Protein AF-A0A832DL45-F1 (afdb_monomer_lite)

Structure (mmCIF, N/CA/C/O backbone):
data_AF-A0A832DL45-F1
#
_entry.id   AF-A0A832DL45-F1
#
loop_
_atom_site.group_PDB
_atom_site.id
_atom_site.type_symbol
_atom_site.label_atom_id
_atom_site.label_alt_id
_atom_site.label_comp_id
_atom_site.label_asym_id
_atom_site.label_entity_id
_atom_site.label_seq_id
_atom_site.pdbx_PDB_ins_code
_atom_site.Cartn_x
_atom_site.Cartn_y
_atom_site.Cartn_z
_atom_site.occupancy
_atom_site.B_iso_or_equiv
_atom_site.auth_seq_id
_atom_site.auth_comp_id
_atom_site.auth_asym_id
_atom_site.auth_atom_id
_atom_site.pdbx_PDB_model_num
ATOM 1 N N . MET A 1 1 ? 12.823 14.487 -96.794 1.00 38.88 1 MET A N 1
ATOM 2 C CA . MET A 1 1 ? 13.540 13.210 -96.581 1.00 38.88 1 MET A CA 1
ATOM 3 C C . MET A 1 1 ? 13.701 13.037 -95.073 1.00 38.88 1 MET A C 1
ATOM 5 O O . MET A 1 1 ? 14.001 14.027 -94.428 1.00 38.88 1 MET A O 1
ATOM 9 N N . ARG A 1 2 ? 13.358 11.841 -94.571 1.00 34.22 2 ARG A N 1
ATOM 10 C CA . ARG A 1 2 ? 13.421 11.270 -93.198 1.00 34.22 2 ARG A CA 1
ATOM 11 C C . ARG A 1 2 ? 14.353 12.019 -92.206 1.00 34.22 2 ARG A C 1
ATOM 13 O O . ARG A 1 2 ? 15.426 12.436 -92.608 1.00 34.22 2 ARG A O 1
ATOM 20 N N . THR A 1 3 ? 14.038 12.211 -90.921 1.00 34.38 3 THR A N 1
ATOM 21 C CA . THR A 1 3 ? 13.700 11.179 -89.918 1.00 34.38 3 THR A CA 1
ATOM 22 C C . THR A 1 3 ? 13.180 11.841 -88.628 1.00 34.38 3 THR A C 1
ATOM 24 O O . THR A 1 3 ? 13.709 12.864 -88.204 1.00 34.38 3 THR A O 1
ATOM 27 N N . ILE A 1 4 ? 12.173 11.227 -88.002 1.00 39.84 4 ILE A N 1
ATOM 28 C CA . ILE A 1 4 ? 11.687 11.492 -86.638 1.00 39.84 4 ILE A CA 1
ATOM 29 C C . ILE A 1 4 ? 12.557 10.703 -85.653 1.00 39.84 4 ILE A C 1
ATOM 31 O O . ILE A 1 4 ? 12.728 9.502 -85.855 1.00 39.84 4 ILE A O 1
ATOM 35 N N . VAL A 1 5 ? 13.012 11.322 -84.560 1.00 38.97 5 VAL A N 1
ATOM 36 C CA . VAL A 1 5 ? 13.318 10.606 -83.310 1.00 38.97 5 VAL A CA 1
ATOM 37 C C . VAL A 1 5 ? 12.760 11.412 -82.142 1.00 38.97 5 VAL A C 1
ATOM 39 O O . VAL A 1 5 ? 13.102 12.575 -81.949 1.00 38.97 5 VAL A O 1
ATOM 42 N N . ALA A 1 6 ? 11.868 10.764 -81.400 1.00 39.31 6 ALA A N 1
ATOM 43 C CA . ALA A 1 6 ? 11.255 11.242 -80.176 1.00 39.31 6 ALA A CA 1
ATOM 44 C C . ALA A 1 6 ? 12.066 10.775 -78.955 1.00 39.31 6 ALA A C 1
ATOM 46 O O . ALA A 1 6 ? 12.348 9.588 -78.819 1.00 39.31 6 ALA A O 1
ATOM 47 N N . LEU A 1 7 ? 12.372 11.703 -78.052 1.00 40.50 7 LEU A N 1
ATOM 48 C CA . LEU A 1 7 ? 12.573 11.496 -76.614 1.00 40.50 7 LEU A CA 1
ATOM 49 C C . LEU A 1 7 ? 11.893 12.725 -75.980 1.00 40.50 7 LEU A C 1
ATOM 51 O O . LEU A 1 7 ? 12.255 13.845 -76.310 1.00 40.50 7 LEU A O 1
ATOM 55 N N . GLY A 1 8 ? 10.806 12.653 -75.215 1.00 35.88 8 GLY A N 1
ATOM 56 C CA . GLY A 1 8 ? 10.527 11.716 -74.141 1.00 35.88 8 GLY A CA 1
ATOM 57 C C . GLY A 1 8 ? 11.216 12.222 -72.879 1.00 35.88 8 GLY A C 1
ATOM 58 O O . GLY A 1 8 ? 12.347 11.832 -72.658 1.00 35.88 8 GLY A O 1
ATOM 59 N N . PHE A 1 9 ? 10.572 13.105 -72.106 1.00 36.16 9 PHE A N 1
ATOM 60 C CA . PHE A 1 9 ? 10.560 13.070 -70.635 1.00 36.16 9 PHE A CA 1
ATOM 61 C C . PHE A 1 9 ? 9.557 14.092 -70.081 1.00 36.16 9 PHE A C 1
ATOM 63 O O . PHE A 1 9 ? 9.492 15.241 -70.514 1.00 36.16 9 PHE A O 1
ATOM 70 N N . ALA A 1 10 ? 8.723 13.606 -69.167 1.00 38.66 10 ALA A N 1
ATOM 71 C CA . ALA A 1 10 ? 7.600 14.298 -68.562 1.00 38.66 10 ALA A CA 1
ATOM 72 C C . ALA A 1 10 ? 8.005 15.138 -67.335 1.00 38.66 10 ALA A C 1
ATOM 74 O O . ALA A 1 10 ? 9.058 14.930 -66.741 1.00 38.66 10 ALA A O 1
ATOM 75 N N . LEU A 1 11 ? 7.099 16.066 -67.012 1.00 38.84 11 LEU A N 1
ATOM 76 C CA . LEU A 1 11 ? 6.945 16.942 -65.845 1.00 38.84 11 LEU A CA 1
ATOM 77 C C . LEU A 1 11 ? 7.835 16.712 -64.608 1.00 38.84 11 LEU A C 1
ATOM 79 O O . LEU A 1 11 ? 7.852 15.631 -64.028 1.00 38.84 11 LEU A O 1
ATOM 83 N N . ALA A 1 12 ? 8.294 17.832 -64.039 1.00 37.59 12 ALA A N 1
ATOM 84 C CA . ALA A 1 12 ? 8.238 18.039 -62.592 1.00 37.59 12 ALA A CA 1
ATOM 85 C C . ALA A 1 12 ? 7.779 19.478 -62.290 1.00 37.59 12 ALA A C 1
ATOM 87 O O . ALA A 1 12 ? 8.524 20.443 -62.450 1.00 37.59 12 ALA A O 1
ATOM 88 N N . LEU A 1 13 ? 6.511 19.606 -61.888 1.00 43.12 13 LEU A N 1
ATOM 89 C CA . LEU A 1 13 ? 5.955 20.788 -61.233 1.00 43.12 13 LEU A CA 1
ATOM 90 C C . LEU A 1 13 ? 6.605 20.916 -59.851 1.00 43.12 13 LEU A C 1
ATOM 92 O O . LEU A 1 13 ? 6.518 20.001 -59.034 1.00 43.12 13 LEU A O 1
ATOM 96 N N . VAL A 1 14 ? 7.237 22.057 -59.589 1.00 42.16 14 VAL A N 1
ATOM 97 C CA . VAL A 1 14 ? 7.739 22.426 -58.263 1.00 42.16 14 VAL A CA 1
ATOM 98 C C . VAL A 1 14 ? 6.536 22.808 -57.401 1.00 42.16 14 VAL A C 1
ATOM 100 O O . VAL A 1 14 ? 6.075 23.946 -57.418 1.00 42.16 14 VAL A O 1
ATOM 103 N N . GLY A 1 15 ? 5.984 21.829 -56.688 1.00 36.88 15 GLY A N 1
ATOM 104 C CA . GLY A 1 15 ? 5.039 22.058 -55.602 1.00 36.88 15 GLY A CA 1
ATOM 105 C C . GLY A 1 15 ? 5.806 22.336 -54.314 1.00 36.88 15 GLY A C 1
ATOM 106 O O . GLY A 1 15 ? 6.469 21.447 -53.788 1.00 36.88 15 GLY A O 1
ATOM 107 N N . GLN A 1 16 ? 5.725 23.567 -53.811 1.00 42.88 16 GLN A N 1
ATOM 108 C CA . GLN A 1 16 ? 6.126 23.895 -52.445 1.00 42.88 16 GLN A CA 1
ATOM 109 C C . GLN A 1 16 ? 5.173 23.184 -51.479 1.00 42.88 16 GLN A C 1
ATOM 111 O O . GLN A 1 16 ? 4.045 23.623 -51.273 1.00 42.88 16 GLN A O 1
ATOM 116 N N . ALA A 1 17 ? 5.617 22.067 -50.911 1.00 36.53 17 ALA A N 1
ATOM 117 C CA . ALA A 1 17 ? 4.986 21.475 -49.745 1.00 36.53 17 ALA A CA 1
ATOM 118 C C . ALA A 1 17 ? 5.665 22.057 -48.505 1.00 36.53 17 ALA A C 1
ATOM 120 O O . ALA A 1 17 ? 6.844 21.812 -48.248 1.00 36.53 17 ALA A O 1
ATOM 121 N N . SER A 1 18 ? 4.913 22.864 -47.764 1.00 39.69 18 SER A N 1
ATOM 122 C CA . SER A 1 18 ? 5.240 23.303 -46.415 1.00 39.69 18 SER A CA 1
ATOM 123 C C . SER A 1 18 ? 5.543 22.068 -45.569 1.00 39.69 18 SER A C 1
ATOM 125 O O . SER A 1 18 ? 4.655 21.255 -45.312 1.00 39.69 18 SER A O 1
ATOM 127 N N . ALA A 1 19 ? 6.801 21.901 -45.164 1.00 38.62 19 ALA A N 1
ATOM 128 C CA . ALA A 1 19 ? 7.168 20.939 -44.142 1.00 38.62 19 ALA A CA 1
ATOM 129 C C . ALA A 1 19 ? 6.562 21.432 -42.825 1.00 38.62 19 ALA A C 1
ATOM 131 O O . ALA A 1 19 ? 7.094 22.317 -42.163 1.00 38.62 19 ALA A O 1
ATOM 132 N N . GLN A 1 20 ? 5.386 20.906 -42.501 1.00 38.50 20 GLN A N 1
ATOM 133 C CA . GLN A 1 20 ? 4.811 21.008 -41.176 1.00 38.50 20 GLN A CA 1
ATOM 134 C C . GLN A 1 20 ? 5.708 20.169 -40.265 1.00 38.50 20 GLN A C 1
ATOM 136 O O . GLN A 1 20 ? 5.712 18.942 -40.359 1.00 38.50 20 GLN A O 1
ATOM 141 N N . GLU A 1 21 ? 6.528 20.843 -39.457 1.00 36.38 21 GLU A N 1
ATOM 142 C CA . GLU A 1 21 ? 7.265 20.243 -38.350 1.00 36.38 21 GLU A CA 1
ATOM 143 C C . GLU A 1 21 ? 6.259 19.502 -37.466 1.00 36.38 21 GLU A C 1
ATOM 145 O O . GLU A 1 21 ? 5.514 20.086 -36.680 1.00 36.38 21 GLU A O 1
ATOM 150 N N . ALA A 1 22 ? 6.183 18.188 -37.659 1.00 34.34 22 ALA A N 1
ATOM 151 C CA . ALA A 1 22 ? 5.541 17.296 -36.723 1.00 34.34 22 ALA A CA 1
ATOM 152 C C . ALA A 1 22 ? 6.430 17.273 -35.478 1.00 34.34 22 ALA A C 1
ATOM 154 O O . ALA A 1 22 ? 7.437 16.568 -35.434 1.00 34.34 22 ALA A O 1
ATOM 155 N N . SER A 1 23 ? 6.073 18.097 -34.494 1.00 33.22 23 SER A N 1
ATOM 156 C CA . SER A 1 23 ? 6.604 18.045 -33.137 1.00 33.22 23 SER A CA 1
ATOM 157 C C . SER A 1 23 ? 6.342 16.657 -32.552 1.00 33.22 23 SER A C 1
ATOM 159 O O . SER A 1 23 ? 5.289 16.392 -31.978 1.00 33.22 23 SER A O 1
ATOM 161 N N . ALA A 1 24 ? 7.294 15.750 -32.737 1.00 39.47 24 ALA A N 1
ATOM 162 C CA . ALA A 1 24 ? 7.356 14.475 -32.051 1.00 39.47 24 ALA A CA 1
ATOM 163 C C . ALA A 1 24 ? 8.190 14.662 -30.783 1.00 39.47 24 ALA A C 1
ATOM 165 O O . ALA A 1 24 ? 9.364 14.317 -30.763 1.00 39.47 24 ALA A O 1
ATOM 166 N N . ASP A 1 25 ? 7.587 15.246 -29.749 1.00 36.31 25 ASP A N 1
ATOM 167 C CA . ASP A 1 25 ? 8.010 14.977 -28.374 1.00 36.31 25 ASP A CA 1
ATOM 168 C C . ASP A 1 25 ? 6.875 15.311 -27.399 1.00 36.31 25 ASP A C 1
ATOM 170 O O . ASP A 1 25 ? 6.884 16.292 -26.659 1.00 36.31 25 ASP A O 1
ATOM 174 N N . ALA A 1 26 ? 5.823 14.498 -27.452 1.00 33.16 26 ALA A N 1
ATOM 175 C CA . ALA A 1 26 ? 4.951 14.326 -26.307 1.00 33.16 26 ALA A CA 1
ATOM 176 C C . ALA A 1 26 ? 5.375 13.009 -25.662 1.00 33.16 26 ALA A C 1
ATOM 178 O O . ALA A 1 26 ? 4.932 11.934 -26.062 1.00 33.16 26 ALA A O 1
ATOM 179 N N . THR A 1 27 ? 6.273 13.100 -24.681 1.00 35.22 27 THR A N 1
ATOM 180 C CA . THR A 1 27 ? 6.403 12.065 -23.656 1.00 35.22 27 THR A CA 1
ATOM 181 C C . THR A 1 27 ? 5.039 11.971 -22.977 1.00 35.22 27 THR A C 1
ATOM 183 O O . THR A 1 27 ? 4.699 12.764 -22.098 1.00 35.22 27 THR A O 1
ATOM 186 N N . GLU A 1 28 ? 4.204 11.067 -23.482 1.00 30.88 28 GLU A N 1
ATOM 187 C CA . GLU A 1 28 ? 2.866 10.815 -22.976 1.00 30.88 28 GLU A CA 1
ATOM 188 C C . GLU A 1 28 ? 3.032 10.264 -21.558 1.00 30.88 28 GLU A C 1
ATOM 190 O O . GLU A 1 28 ? 3.374 9.102 -21.336 1.00 30.88 28 GLU A O 1
ATOM 195 N N . THR A 1 29 ? 2.893 11.153 -20.575 1.00 40.00 29 THR A N 1
ATOM 196 C CA . THR A 1 29 ? 2.833 10.763 -19.170 1.00 40.00 29 THR A CA 1
ATOM 197 C C . THR A 1 29 ? 1.672 9.778 -19.057 1.00 40.00 29 THR A C 1
ATOM 199 O O . THR A 1 29 ? 0.561 10.151 -19.444 1.00 40.00 29 THR A O 1
ATOM 202 N N . PRO A 1 30 ? 1.884 8.535 -18.578 1.00 40.97 30 PRO A N 1
ATOM 203 C CA . PRO A 1 30 ? 0.808 7.561 -18.479 1.00 40.97 30 PRO A CA 1
ATOM 204 C C . PRO A 1 30 ? -0.359 8.191 -17.726 1.00 40.97 30 PRO A C 1
ATOM 206 O O . PRO A 1 30 ? -0.157 8.726 -16.631 1.00 40.97 30 PRO A O 1
ATOM 209 N N . ALA A 1 31 ? -1.553 8.165 -18.324 1.00 34.12 31 ALA A N 1
ATOM 210 C CA . ALA A 1 31 ? -2.742 8.737 -17.713 1.00 34.12 31 ALA A CA 1
ATOM 211 C C . ALA A 1 31 ? -2.900 8.160 -16.299 1.00 34.12 31 ALA A C 1
ATOM 213 O O . ALA A 1 31 ? -3.079 6.953 -16.118 1.00 34.12 31 ALA A O 1
ATOM 214 N N . ALA A 1 32 ? -2.774 9.024 -15.290 1.00 40.34 32 ALA A N 1
ATOM 215 C CA . ALA A 1 32 ? -2.976 8.638 -13.908 1.00 40.34 32 ALA A CA 1
ATOM 216 C C . ALA A 1 32 ? -4.431 8.178 -13.758 1.00 40.34 32 ALA A C 1
ATOM 218 O O . ALA A 1 32 ? -5.365 8.958 -13.941 1.00 40.34 32 ALA A O 1
ATOM 219 N N . VAL A 1 33 ? -4.634 6.899 -13.451 1.00 44.56 33 VAL A N 1
ATOM 220 C CA . VAL A 1 33 ? -5.942 6.413 -13.012 1.00 44.56 33 VAL A CA 1
ATOM 221 C C . VAL A 1 33 ? -6.207 7.037 -11.640 1.00 44.56 33 VAL A C 1
ATOM 223 O O . VAL A 1 33 ? -5.329 6.998 -10.779 1.00 44.56 33 VAL A O 1
ATOM 226 N N . SER A 1 34 ? -7.386 7.640 -11.463 1.00 41.91 34 SER A N 1
ATOM 227 C CA . SER A 1 34 ? -7.800 8.335 -10.235 1.00 41.91 34 SER A CA 1
ATOM 228 C C . SER A 1 34 ? -7.417 7.553 -8.969 1.00 41.91 34 SER A C 1
ATOM 230 O O . SER A 1 34 ? -7.811 6.399 -8.800 1.00 41.91 34 SER A O 1
ATOM 232 N N . THR A 1 35 ? -6.651 8.184 -8.075 1.00 53.34 35 THR A N 1
ATOM 233 C CA . THR A 1 35 ? -6.194 7.612 -6.795 1.00 53.34 35 THR A CA 1
ATOM 234 C C . THR A 1 35 ? -7.070 8.056 -5.616 1.00 53.34 35 THR A C 1
ATOM 236 O O . THR A 1 35 ? -6.583 8.106 -4.489 1.00 53.34 35 THR A O 1
ATOM 239 N N . GLN A 1 36 ? -8.330 8.443 -5.861 1.00 56.34 36 GLN A N 1
ATOM 240 C CA . GLN A 1 36 ? -9.243 9.031 -4.864 1.00 56.34 36 GLN A CA 1
ATOM 241 C C . GLN A 1 36 ? -9.187 8.305 -3.506 1.00 56.34 36 GLN A C 1
ATOM 243 O O . GLN A 1 36 ? -9.508 7.123 -3.395 1.00 56.34 36 GLN A O 1
ATOM 248 N N . GLY A 1 37 ? -8.723 9.023 -2.476 1.00 59.28 37 GLY A N 1
ATOM 249 C CA . GLY A 1 37 ? -8.630 8.548 -1.089 1.00 59.28 37 GLY A CA 1
ATOM 250 C C . GLY A 1 37 ? -7.564 7.482 -0.791 1.00 59.28 37 GLY A C 1
ATOM 251 O O . GLY A 1 37 ? -7.442 7.059 0.360 1.00 59.28 37 GLY A O 1
ATOM 252 N N . LEU A 1 38 ? -6.781 7.044 -1.782 1.00 76.69 38 LEU A N 1
ATOM 253 C CA . LEU A 1 38 ? -5.744 6.023 -1.623 1.00 76.69 38 LEU A CA 1
ATOM 254 C C . LEU A 1 38 ? -4.334 6.634 -1.569 1.00 76.69 38 LEU A C 1
ATOM 256 O O . LEU A 1 38 ? -4.090 7.706 -2.125 1.00 76.69 38 LEU A O 1
ATOM 260 N N . PRO A 1 39 ? -3.366 5.944 -0.936 1.00 76.19 39 PRO A N 1
ATOM 261 C CA . PRO A 1 39 ? -1.958 6.317 -1.023 1.00 76.19 39 PRO A CA 1
ATOM 262 C C . PRO A 1 39 ? -1.477 6.414 -2.480 1.00 76.19 39 PRO A C 1
ATOM 264 O O . PRO A 1 39 ? -1.834 5.576 -3.312 1.00 76.19 39 PRO A O 1
ATOM 267 N N . ASN A 1 40 ? -0.632 7.410 -2.769 1.00 75.44 40 ASN A N 1
ATOM 268 C CA . ASN A 1 40 ? -0.090 7.662 -4.108 1.00 75.44 40 ASN A CA 1
ATOM 269 C C . ASN A 1 40 ? 0.483 6.392 -4.753 1.00 75.44 40 ASN A C 1
ATOM 271 O O . ASN A 1 40 ? 1.287 5.689 -4.144 1.00 75.44 40 ASN A O 1
ATOM 275 N N . GLY A 1 41 ? 0.123 6.143 -6.013 1.00 84.31 41 GLY A N 1
ATOM 276 C CA . GLY A 1 41 ? 0.616 4.990 -6.772 1.00 84.31 41 GLY A CA 1
ATOM 277 C C . GLY A 1 41 ? -0.211 3.712 -6.612 1.00 84.31 41 GLY A C 1
ATOM 278 O O . GLY A 1 41 ? 0.161 2.691 -7.189 1.00 84.31 41 GLY A O 1
ATOM 279 N N . LEU A 1 42 ? -1.338 3.752 -5.894 1.00 89.69 42 LEU A N 1
ATOM 280 C CA . LEU A 1 42 ? -2.301 2.652 -5.807 1.00 89.69 42 LEU A CA 1
ATOM 281 C C . LEU A 1 42 ? -3.656 3.037 -6.389 1.00 89.69 42 LEU A C 1
ATOM 283 O O . LEU A 1 42 ? -4.095 4.178 -6.280 1.00 89.69 42 LEU A O 1
ATOM 287 N N . VAL A 1 43 ? -4.346 2.039 -6.932 1.00 90.94 43 VAL A N 1
ATOM 288 C CA . VAL A 1 43 ? -5.752 2.135 -7.331 1.00 90.94 43 VAL A CA 1
ATOM 289 C C . VAL A 1 43 ? -6.533 0.947 -6.793 1.00 90.94 43 VAL A C 1
ATOM 291 O O . VAL A 1 43 ? -6.011 -0.171 -6.727 1.00 90.94 43 VAL A O 1
ATOM 294 N N . ALA A 1 44 ? -7.782 1.185 -6.404 1.00 92.00 44 ALA A N 1
ATOM 295 C CA . ALA A 1 44 ? -8.684 0.130 -5.968 1.00 92.00 44 ALA A CA 1
ATOM 296 C C . ALA A 1 44 ? -9.047 -0.790 -7.139 1.00 92.00 44 ALA A C 1
ATOM 298 O O . ALA A 1 44 ? -9.220 -0.348 -8.275 1.00 92.00 44 ALA A O 1
ATOM 299 N N . THR A 1 45 ? -9.167 -2.082 -6.849 1.00 92.25 45 THR A N 1
ATOM 300 C CA . THR A 1 45 ? -9.668 -3.101 -7.786 1.00 92.25 45 THR A CA 1
ATOM 301 C C . THR A 1 45 ? -11.009 -3.685 -7.347 1.00 92.25 45 THR A C 1
ATOM 303 O O . THR A 1 45 ? -11.532 -4.589 -7.993 1.00 92.25 45 THR A O 1
ATOM 306 N N . GLY A 1 46 ? -11.572 -3.165 -6.257 1.00 90.75 46 GLY A N 1
ATOM 307 C CA . GLY A 1 46 ? -12.857 -3.553 -5.699 1.00 90.75 46 GLY A CA 1
ATOM 308 C C . GLY A 1 46 ? -13.198 -2.713 -4.471 1.00 90.75 46 GLY A C 1
ATOM 309 O O . GLY A 1 46 ? -12.380 -1.918 -4.002 1.00 90.75 46 GLY A O 1
ATOM 310 N N . GLU A 1 47 ? -14.408 -2.913 -3.959 1.00 91.75 47 GLU A N 1
ATOM 311 C CA . GLU A 1 47 ? -14.955 -2.117 -2.861 1.00 91.75 47 GLU A CA 1
ATOM 312 C C . GLU A 1 47 ? -14.199 -2.311 -1.535 1.00 91.75 47 GLU A C 1
ATOM 314 O O . GLU A 1 47 ? -13.758 -3.427 -1.220 1.00 91.75 47 GLU A O 1
ATOM 319 N N . PRO A 1 48 ? -14.080 -1.256 -0.708 1.00 92.75 48 PRO A N 1
ATOM 320 C CA . PRO A 1 48 ? -13.647 -1.391 0.673 1.00 92.75 48 PRO A CA 1
ATOM 321 C C . PRO A 1 48 ? -14.579 -2.304 1.475 1.00 92.75 48 PRO A C 1
ATOM 323 O O . PRO A 1 48 ? -15.788 -2.101 1.540 1.00 92.75 48 PRO A O 1
ATOM 326 N N . ALA A 1 49 ? -14.000 -3.281 2.165 1.00 92.44 49 ALA A N 1
ATOM 327 C CA . ALA A 1 49 ? -14.718 -4.184 3.048 1.00 92.44 49 ALA A CA 1
ATOM 328 C C . ALA A 1 49 ? -14.375 -3.898 4.513 1.00 92.44 49 ALA A C 1
ATOM 330 O O . ALA A 1 49 ? -13.202 -3.814 4.888 1.00 92.44 49 ALA A O 1
ATOM 331 N N . PHE A 1 50 ? -15.402 -3.817 5.358 1.00 92.50 50 PHE A N 1
ATOM 332 C CA . PHE A 1 50 ? -15.251 -3.929 6.806 1.00 92.50 50 PHE A CA 1
ATOM 333 C C . PHE A 1 50 ? -15.128 -5.416 7.161 1.00 92.50 50 PHE A C 1
ATOM 335 O O . PHE A 1 50 ? -16.069 -6.181 6.963 1.00 92.50 50 PHE A O 1
ATOM 342 N N . VAL A 1 51 ? -13.945 -5.844 7.606 1.00 91.31 51 VAL A N 1
ATOM 343 C CA . VAL A 1 51 ? -13.577 -7.272 7.701 1.00 91.31 51 VAL A CA 1
ATOM 344 C C . VAL A 1 51 ? -13.467 -7.798 9.128 1.00 91.31 51 VAL A C 1
ATOM 346 O O . VAL A 1 51 ? -13.252 -8.993 9.316 1.00 91.31 51 VAL A O 1
ATOM 349 N N . ALA A 1 52 ? -13.606 -6.933 10.129 1.00 87.19 52 ALA A N 1
ATOM 350 C CA . ALA A 1 52 ? -13.561 -7.329 11.527 1.00 87.19 52 ALA A CA 1
ATOM 351 C C . ALA A 1 52 ? -14.936 -7.206 12.186 1.00 87.19 52 ALA A C 1
ATOM 353 O O . ALA A 1 52 ? -15.750 -6.365 11.819 1.00 87.19 52 ALA A O 1
ATOM 354 N N . THR A 1 53 ? -15.183 -8.026 13.203 1.00 79.31 53 THR A N 1
ATOM 355 C CA . THR A 1 53 ? -16.404 -7.976 14.014 1.00 79.31 53 THR A CA 1
ATOM 356 C C . THR A 1 53 ? -16.052 -8.116 15.488 1.00 79.31 53 THR A C 1
ATOM 358 O O . THR A 1 53 ? -15.251 -8.977 15.843 1.00 79.31 53 THR A O 1
ATOM 361 N N . GLY A 1 54 ? -16.684 -7.330 16.361 1.00 88.19 54 GLY A N 1
ATOM 362 C CA . GLY A 1 54 ? -16.512 -7.469 17.808 1.00 88.19 54 GLY A CA 1
ATOM 363 C C . GLY A 1 54 ? -15.249 -6.786 18.327 1.00 88.19 54 GLY A C 1
ATOM 364 O O . GLY A 1 54 ? -15.206 -5.562 18.376 1.00 88.19 54 GLY A O 1
ATOM 365 N N . GLN A 1 55 ? -14.257 -7.560 18.766 1.00 93.62 55 GLN A N 1
ATOM 366 C CA . GLN A 1 55 ? -12.995 -7.050 19.315 1.00 93.62 55 GLN A CA 1
ATOM 367 C C . GLN A 1 55 ? -11.857 -7.254 18.320 1.00 93.62 55 GLN A C 1
ATOM 369 O O . GLN A 1 55 ? -11.801 -8.288 17.662 1.00 93.62 55 GLN A O 1
ATOM 374 N N . VAL A 1 56 ? -10.950 -6.282 18.246 1.00 93.94 56 VAL A N 1
ATOM 375 C CA . VAL A 1 56 ? -9.737 -6.350 17.432 1.00 93.94 56 VAL A CA 1
ATOM 376 C C . VAL A 1 56 ? -8.487 -6.131 18.265 1.00 93.94 56 VAL A C 1
ATOM 378 O O . VAL A 1 56 ? -8.383 -5.190 19.062 1.00 93.94 56 VAL A O 1
ATOM 381 N N . GLY A 1 57 ? -7.524 -7.015 18.047 1.00 94.12 57 GLY A N 1
ATOM 382 C CA . GLY A 1 57 ? -6.179 -6.920 18.583 1.00 94.12 57 GLY A CA 1
ATOM 383 C C . GLY A 1 57 ? -5.247 -6.094 17.698 1.00 94.12 57 GLY A C 1
ATOM 384 O O . GLY A 1 57 ? -5.558 -5.690 16.575 1.00 94.12 57 GLY A O 1
ATOM 385 N N . LYS A 1 58 ? -4.038 -5.852 18.209 1.00 94.12 58 LYS A N 1
ATOM 386 C CA . LYS A 1 58 ? -2.976 -5.191 17.446 1.00 94.12 58 LYS A CA 1
ATOM 387 C C . LYS A 1 58 ? -2.649 -5.973 16.167 1.00 94.12 58 LYS A C 1
ATOM 389 O O . LYS A 1 58 ? -2.270 -7.138 16.229 1.00 94.12 58 LYS A O 1
ATOM 394 N N . GLY A 1 59 ? -2.666 -5.278 15.031 1.00 90.75 59 GLY A N 1
ATOM 395 C CA . GLY A 1 59 ? -2.317 -5.814 13.714 1.00 90.75 59 GLY A CA 1
ATOM 396 C C . GLY A 1 59 ? -3.463 -6.538 13.007 1.00 90.75 59 GLY A C 1
ATOM 397 O O . GLY A 1 59 ? -3.271 -7.000 11.881 1.00 90.75 59 GLY A O 1
ATOM 398 N N . GLU A 1 60 ? -4.640 -6.625 13.629 1.00 91.00 60 GLU A N 1
ATOM 399 C CA . GLU A 1 60 ? -5.823 -7.187 12.987 1.00 91.00 60 GLU A CA 1
ATOM 400 C C . GLU A 1 60 ? -6.458 -6.157 12.039 1.00 91.00 60 GLU A C 1
ATOM 402 O O . GLU A 1 60 ? -6.631 -4.990 12.415 1.00 91.00 60 GLU A O 1
ATOM 407 N N . PRO A 1 61 ? -6.772 -6.551 10.790 1.00 92.19 61 PRO A N 1
ATOM 408 C CA . PRO A 1 61 ? -7.379 -5.656 9.815 1.00 92.19 61 PRO A CA 1
ATOM 409 C C . PRO A 1 61 ? -8.825 -5.358 10.187 1.00 92.19 61 PRO A C 1
ATOM 411 O O . PRO A 1 61 ? -9.599 -6.275 10.425 1.00 92.19 61 PRO A O 1
ATOM 414 N N . ILE A 1 62 ? -9.187 -4.076 10.181 1.00 95.00 62 ILE A N 1
ATOM 415 C CA . ILE A 1 62 ? -10.562 -3.607 10.367 1.00 95.00 62 ILE A CA 1
ATOM 416 C C . ILE A 1 62 ? -11.203 -3.323 9.006 1.00 95.00 62 ILE A C 1
ATOM 418 O O . ILE A 1 62 ? -12.312 -3.778 8.736 1.00 95.00 62 ILE A O 1
ATOM 422 N N . VAL A 1 63 ? -10.487 -2.604 8.136 1.00 95.25 63 VAL A N 1
ATOM 423 C CA . VAL A 1 63 ? -10.897 -2.334 6.750 1.00 95.25 63 VAL A CA 1
ATOM 424 C C . VAL A 1 63 ? -9.854 -2.893 5.799 1.00 95.25 63 VAL A C 1
ATOM 426 O O . VAL A 1 63 ? -8.652 -2.763 6.046 1.00 95.25 63 VAL A O 1
ATOM 429 N N . ARG A 1 64 ? -10.319 -3.499 4.708 1.00 95.94 64 ARG A N 1
ATOM 430 C CA . ARG A 1 64 ? -9.494 -4.014 3.616 1.00 95.94 64 ARG A CA 1
ATOM 431 C C . ARG A 1 64 ? -10.023 -3.509 2.283 1.00 95.94 64 ARG A C 1
ATOM 433 O O . ARG A 1 64 ? -11.216 -3.610 2.031 1.00 95.94 64 ARG A O 1
ATOM 440 N N . VAL A 1 65 ? -9.126 -3.066 1.411 1.00 95.50 65 VAL A N 1
ATOM 441 C CA . VAL A 1 65 ? -9.434 -2.732 0.017 1.00 95.50 65 VAL A CA 1
ATOM 442 C C . VAL A 1 65 ? -8.504 -3.533 -0.887 1.00 95.50 65 VAL A C 1
ATOM 444 O O . VAL A 1 65 ? -7.286 -3.463 -0.690 1.00 95.50 65 VAL A O 1
ATOM 447 N N . PRO A 1 66 ? -9.012 -4.313 -1.852 1.00 95.62 66 PRO A N 1
ATOM 448 C CA . PRO A 1 66 ? -8.158 -4.890 -2.879 1.00 95.62 66 PRO A CA 1
ATOM 449 C C . PRO A 1 66 ? -7.613 -3.759 -3.765 1.00 95.62 66 PRO A C 1
ATOM 451 O O . PRO A 1 66 ? -8.355 -2.871 -4.189 1.00 95.62 66 PRO A O 1
ATOM 454 N N . VAL A 1 67 ? -6.301 -3.755 -3.999 1.00 94.88 67 VAL A N 1
ATOM 455 C CA . VAL A 1 67 ? -5.620 -2.695 -4.756 1.00 94.88 67 VAL A CA 1
ATOM 456 C C . VAL A 1 67 ? -4.655 -3.284 -5.778 1.00 94.88 67 VAL A C 1
ATOM 458 O O . VAL A 1 67 ? -4.271 -4.450 -5.703 1.00 94.88 67 VAL A O 1
ATOM 461 N N . ARG A 1 68 ? -4.231 -2.452 -6.725 1.00 93.50 68 ARG A N 1
ATOM 462 C CA . ARG A 1 68 ? -3.098 -2.697 -7.625 1.00 93.50 68 ARG A CA 1
ATOM 463 C C . ARG A 1 68 ? -2.262 -1.428 -7.750 1.00 93.50 68 ARG A C 1
ATOM 465 O O . ARG A 1 68 ? -2.724 -0.346 -7.384 1.00 93.50 68 ARG A O 1
ATOM 472 N N . HIS A 1 69 ? -1.061 -1.540 -8.307 1.00 92.75 69 HIS A N 1
ATOM 473 C CA . HIS A 1 69 ? -0.286 -0.359 -8.683 1.00 92.75 69 HIS A CA 1
ATOM 474 C C . HIS A 1 69 ? -1.006 0.444 -9.772 1.00 92.75 69 HIS A C 1
ATOM 476 O O . HIS A 1 69 ? -1.598 -0.116 -10.701 1.00 92.75 69 HIS A O 1
ATOM 482 N N . ALA A 1 70 ? -0.957 1.768 -9.637 1.00 91.00 70 ALA A N 1
ATOM 483 C CA . ALA A 1 70 ? -1.520 2.708 -10.600 1.00 91.00 70 ALA A CA 1
ATOM 484 C C . ALA A 1 70 ? -0.695 2.745 -11.896 1.00 91.00 70 ALA A C 1
ATOM 486 O O . ALA A 1 70 ? -1.260 2.781 -12.986 1.00 91.00 70 ALA A O 1
ATOM 487 N N . TYR A 1 71 ? 0.632 2.685 -11.758 1.00 92.50 71 TYR A N 1
ATOM 488 C CA . TYR A 1 71 ? 1.591 2.712 -12.857 1.00 92.50 71 TYR A CA 1
ATOM 489 C C . TYR A 1 71 ? 2.233 1.340 -12.986 1.00 92.50 71 TYR A C 1
ATOM 491 O O . TYR A 1 71 ? 2.896 0.874 -12.058 1.00 92.50 71 TYR A O 1
ATOM 499 N N . THR A 1 72 ? 2.050 0.699 -14.132 1.00 95.56 72 THR A N 1
ATOM 500 C CA . THR A 1 72 ? 2.648 -0.600 -14.439 1.00 95.56 72 THR A CA 1
ATOM 501 C C . THR A 1 72 ? 3.193 -0.614 -15.860 1.00 95.56 72 THR A C 1
ATOM 503 O O . THR A 1 72 ? 2.814 0.211 -16.696 1.00 95.56 72 THR A O 1
ATOM 506 N N . GLY A 1 73 ? 4.080 -1.561 -16.140 1.00 96.44 73 GLY A N 1
ATOM 507 C CA . GLY A 1 73 ? 4.605 -1.798 -17.473 1.00 96.44 73 GLY A CA 1
ATOM 508 C C . GLY A 1 73 ? 5.601 -2.943 -17.494 1.00 96.44 73 GLY A C 1
ATOM 509 O O . GLY A 1 73 ? 5.737 -3.689 -16.522 1.00 96.44 73 GLY A O 1
ATOM 510 N N . HIS A 1 74 ? 6.314 -3.058 -18.608 1.00 97.25 74 HIS A N 1
ATOM 511 C CA . HIS A 1 74 ? 7.367 -4.048 -18.782 1.00 97.25 74 HIS A CA 1
ATOM 512 C C . HIS A 1 74 ? 8.676 -3.382 -19.182 1.00 97.25 74 HIS A C 1
ATOM 514 O O . HIS A 1 74 ? 8.700 -2.423 -19.954 1.00 97.25 74 HIS A O 1
ATOM 520 N N . VAL A 1 75 ? 9.769 -3.909 -18.647 1.00 96.19 75 VAL A N 1
ATOM 521 C CA . VAL A 1 75 ? 11.119 -3.410 -18.897 1.00 96.19 75 VAL A CA 1
ATOM 522 C C . VAL A 1 75 ? 11.492 -3.630 -20.364 1.00 96.19 75 VAL A C 1
ATOM 524 O O . VAL A 1 75 ? 11.362 -4.740 -20.872 1.00 96.19 75 VAL A O 1
ATOM 527 N N . THR A 1 76 ? 11.974 -2.604 -21.061 1.00 96.44 76 THR A N 1
ATOM 528 C CA . THR A 1 76 ? 12.253 -2.694 -22.510 1.00 96.44 76 THR A CA 1
ATOM 529 C C . THR A 1 76 ? 13.617 -3.304 -22.818 1.00 96.44 76 THR A C 1
ATOM 531 O O . THR A 1 76 ? 13.799 -3.943 -23.854 1.00 96.44 76 THR A O 1
ATOM 534 N N . LYS A 1 77 ? 14.585 -3.122 -21.915 1.00 94.38 77 LYS A N 1
ATOM 535 C CA . LYS A 1 77 ? 15.977 -3.545 -22.085 1.00 94.38 77 LYS A CA 1
ATOM 536 C C . LYS A 1 77 ? 16.504 -4.188 -20.815 1.00 94.38 77 LYS A C 1
ATOM 538 O O . LYS A 1 77 ? 16.200 -3.755 -19.711 1.00 94.38 77 LYS A O 1
ATOM 543 N N . THR A 1 78 ? 17.348 -5.201 -20.977 1.00 93.69 78 THR A N 1
ATOM 544 C CA . THR A 1 78 ? 18.014 -5.836 -19.841 1.00 93.69 78 THR A CA 1
ATOM 545 C C . THR A 1 78 ? 18.928 -4.833 -19.139 1.00 93.69 78 THR A C 1
ATOM 547 O O . THR A 1 78 ? 19.841 -4.289 -19.759 1.00 93.69 78 THR A O 1
ATOM 550 N N . VAL A 1 79 ? 18.710 -4.634 -17.840 1.00 90.50 79 VAL A N 1
ATOM 551 C CA . VAL A 1 79 ? 19.528 -3.783 -16.975 1.00 90.50 79 VAL A CA 1
ATOM 552 C C . VAL A 1 79 ? 20.387 -4.679 -16.080 1.00 90.50 79 VAL A C 1
ATOM 554 O O . VAL A 1 79 ? 19.839 -5.390 -15.225 1.00 90.50 79 VAL A O 1
ATOM 557 N N . PRO A 1 80 ? 21.723 -4.692 -16.262 1.00 88.44 80 PRO A N 1
ATOM 558 C CA . PRO A 1 80 ? 22.624 -5.445 -15.399 1.00 88.44 80 PRO A CA 1
ATOM 559 C C . PRO A 1 80 ? 22.463 -5.021 -13.942 1.00 88.44 80 PRO A C 1
ATOM 561 O O . PRO A 1 80 ? 22.399 -3.830 -13.638 1.00 88.44 80 PRO A O 1
ATOM 564 N N . GLY A 1 81 ? 22.411 -5.998 -13.039 1.00 82.69 81 GLY A N 1
ATOM 565 C CA . GLY A 1 81 ? 22.428 -5.705 -11.613 1.00 82.69 81 GLY A CA 1
ATOM 566 C C . GLY A 1 81 ? 23.770 -5.099 -11.203 1.00 82.69 81 GLY A C 1
ATOM 567 O O . GLY A 1 81 ? 24.826 -5.551 -11.645 1.00 82.69 81 GLY A O 1
ATOM 568 N N . VAL A 1 82 ? 23.740 -4.086 -10.342 1.00 80.88 82 VAL A N 1
ATOM 569 C CA . VAL A 1 82 ? 24.930 -3.554 -9.676 1.00 80.88 82 VAL A CA 1
ATOM 570 C C . VAL A 1 82 ? 25.128 -4.243 -8.317 1.00 80.88 82 VAL A C 1
ATOM 572 O O . VAL A 1 82 ? 24.179 -4.388 -7.540 1.00 80.88 82 VAL A O 1
ATOM 575 N N . LEU A 1 83 ? 26.364 -4.666 -8.021 1.00 80.44 83 LEU A N 1
ATOM 576 C CA . LEU A 1 83 ? 26.758 -5.383 -6.794 1.00 80.44 83 LEU A CA 1
ATOM 577 C C . LEU A 1 83 ? 25.824 -6.565 -6.450 1.00 80.44 83 LEU A C 1
ATOM 579 O O . LEU A 1 83 ? 25.738 -7.528 -7.202 1.00 80.44 83 LEU A O 1
ATOM 583 N N . PHE A 1 84 ? 25.149 -6.509 -5.297 1.00 70.31 84 PHE A N 1
ATOM 584 C CA . PHE A 1 84 ? 24.291 -7.569 -4.750 1.00 70.31 84 PHE A CA 1
ATOM 585 C C . PHE A 1 84 ? 22.888 -7.607 -5.371 1.00 70.31 84 PHE A C 1
ATOM 587 O O . PHE A 1 84 ? 22.037 -8.377 -4.924 1.00 70.31 84 PHE A O 1
ATOM 594 N N . SER A 1 85 ? 22.613 -6.749 -6.355 1.00 78.38 85 SER A N 1
ATOM 595 C CA . SER A 1 85 ? 21.327 -6.733 -7.039 1.00 78.38 85 SER A CA 1
ATOM 596 C C . SER A 1 85 ? 21.301 -7.741 -8.186 1.00 78.38 85 SER A C 1
ATOM 598 O O . SER A 1 85 ? 22.299 -7.997 -8.858 1.00 78.38 85 SER A O 1
ATOM 600 N N . LYS A 1 86 ? 20.128 -8.328 -8.417 1.00 82.50 86 LYS A N 1
ATOM 601 C CA . LYS A 1 86 ? 19.902 -9.200 -9.570 1.00 82.50 86 LYS A CA 1
ATOM 602 C C . LYS A 1 86 ? 19.708 -8.367 -10.840 1.00 82.50 86 LYS A C 1
ATOM 604 O O . LYS A 1 86 ? 19.117 -7.289 -10.789 1.00 82.50 86 LYS A O 1
ATOM 609 N N . THR A 1 87 ? 20.161 -8.906 -11.970 1.00 89.12 87 THR A N 1
ATOM 610 C CA . THR A 1 87 ? 19.860 -8.377 -13.308 1.00 89.12 87 THR A CA 1
ATOM 611 C C . THR A 1 87 ? 18.357 -8.358 -13.550 1.00 89.12 87 THR A C 1
ATOM 613 O O . THR A 1 87 ? 17.667 -9.339 -13.268 1.00 89.12 87 THR A O 1
ATOM 616 N N . ILE A 1 88 ? 17.865 -7.252 -14.105 1.00 91.62 88 ILE A N 1
ATOM 617 C CA . ILE A 1 88 ? 16.486 -7.119 -14.565 1.00 91.62 88 ILE A CA 1
ATOM 618 C C . ILE A 1 88 ? 16.468 -7.411 -16.059 1.00 91.62 88 ILE A C 1
ATOM 620 O O . ILE A 1 88 ? 17.094 -6.697 -16.836 1.00 91.62 88 ILE A O 1
ATOM 624 N N . VAL A 1 89 ? 15.799 -8.484 -16.466 1.00 93.19 89 VAL A N 1
ATOM 625 C CA . VAL A 1 89 ? 15.724 -8.880 -17.877 1.00 93.19 89 VAL A CA 1
ATOM 626 C C . VAL A 1 89 ? 14.678 -8.057 -18.626 1.00 93.19 89 VAL A C 1
ATOM 628 O O . VAL A 1 89 ? 13.673 -7.645 -18.045 1.00 93.19 89 VAL A O 1
ATOM 631 N N . ALA A 1 90 ? 14.894 -7.841 -19.924 1.00 95.31 90 ALA A N 1
ATOM 632 C CA . ALA A 1 90 ? 13.855 -7.300 -20.795 1.00 95.31 90 ALA A CA 1
ATOM 633 C C . ALA A 1 90 ? 12.570 -8.148 -20.702 1.00 95.31 90 ALA A C 1
ATOM 635 O O . ALA A 1 90 ? 12.624 -9.373 -20.588 1.00 95.31 90 ALA A O 1
ATOM 636 N N . GLY A 1 91 ? 11.419 -7.485 -20.727 1.00 94.56 91 GLY A N 1
ATOM 637 C CA . GLY A 1 91 ? 10.103 -8.082 -20.524 1.00 94.56 91 GLY A CA 1
ATOM 638 C C . GLY A 1 91 ? 9.725 -8.322 -19.060 1.00 94.56 91 GLY A C 1
ATOM 639 O O . GLY A 1 91 ? 8.606 -8.756 -18.810 1.00 94.56 91 GLY A O 1
ATOM 640 N N . ALA A 1 92 ? 10.598 -8.047 -18.082 1.00 94.38 92 ALA A N 1
ATOM 641 C CA . ALA A 1 92 ? 10.233 -8.171 -16.671 1.00 94.38 92 ALA A CA 1
ATOM 642 C C . ALA A 1 92 ? 9.124 -7.168 -16.290 1.00 94.38 92 ALA A C 1
ATOM 644 O O . ALA A 1 92 ? 9.148 -6.033 -16.778 1.00 94.38 92 ALA A O 1
ATOM 645 N N . PRO A 1 93 ? 8.174 -7.542 -15.413 1.00 94.81 93 PRO A N 1
ATOM 646 C CA . PRO A 1 93 ? 7.147 -6.622 -14.947 1.00 94.81 93 PRO A CA 1
ATOM 647 C C . PRO A 1 93 ? 7.764 -5.532 -14.059 1.00 94.81 93 PRO A C 1
ATOM 649 O O . PRO A 1 93 ? 8.653 -5.800 -13.247 1.00 94.81 93 PRO A O 1
ATOM 652 N N . ALA A 1 94 ? 7.270 -4.304 -14.188 1.00 95.06 94 ALA A N 1
ATOM 653 C CA . ALA A 1 94 ? 7.687 -3.153 -13.395 1.00 95.06 94 ALA A CA 1
ATOM 654 C C . ALA A 1 94 ? 6.476 -2.326 -12.947 1.00 95.06 94 ALA A C 1
ATOM 656 O O . ALA A 1 94 ? 5.461 -2.251 -13.643 1.00 95.06 94 ALA A O 1
ATOM 657 N N . PHE A 1 95 ? 6.590 -1.685 -11.786 1.00 93.88 95 PHE A N 1
ATOM 658 C CA . PHE A 1 95 ? 5.608 -0.727 -11.284 1.00 93.88 95 PHE A CA 1
ATOM 659 C C . PHE A 1 95 ? 6.258 0.621 -10.981 1.00 93.88 95 PHE A C 1
ATOM 661 O O . PHE A 1 95 ? 7.416 0.690 -10.572 1.00 93.88 95 PHE A O 1
ATOM 668 N N . GLY A 1 96 ? 5.501 1.692 -11.189 1.00 91.56 96 GLY A N 1
ATOM 669 C CA . GLY A 1 96 ? 5.923 3.061 -10.928 1.00 91.56 96 GLY A CA 1
ATOM 670 C C . GLY A 1 96 ? 5.365 3.571 -9.603 1.00 91.56 96 GLY A C 1
ATOM 671 O O . GLY A 1 96 ? 4.192 3.370 -9.286 1.00 91.56 96 GLY A O 1
ATOM 672 N N . MET A 1 97 ? 6.206 4.260 -8.840 1.00 88.12 97 MET A N 1
ATOM 673 C CA . MET A 1 97 ? 5.858 4.884 -7.569 1.00 88.12 97 MET A CA 1
ATOM 674 C C . MET A 1 97 ? 6.048 6.396 -7.675 1.00 88.12 97 MET A C 1
ATOM 676 O O . MET A 1 97 ? 7.187 6.847 -7.808 1.00 88.12 97 MET A O 1
ATOM 680 N N . PRO A 1 98 ? 4.975 7.202 -7.597 1.00 84.88 98 PRO A N 1
ATOM 681 C CA . PRO A 1 98 ? 5.109 8.646 -7.489 1.00 84.88 98 PRO A CA 1
ATOM 682 C C . PRO A 1 98 ? 5.830 8.997 -6.189 1.00 84.88 98 PRO A C 1
ATOM 684 O O . PRO A 1 98 ? 5.357 8.683 -5.095 1.00 84.88 98 PRO A O 1
ATOM 687 N N . MET A 1 99 ? 6.977 9.653 -6.305 1.00 78.50 99 MET A N 1
ATOM 688 C CA . MET A 1 99 ? 7.783 10.094 -5.178 1.00 78.50 99 MET A CA 1
ATOM 689 C C . MET A 1 99 ? 8.190 11.548 -5.364 1.00 78.50 99 MET A C 1
ATOM 691 O O . MET A 1 99 ? 8.406 12.030 -6.473 1.00 78.50 99 MET A O 1
ATOM 695 N N . VAL A 1 100 ? 8.330 12.252 -4.249 1.00 71.50 100 VAL A N 1
ATOM 696 C CA . VAL A 1 100 ? 8.968 13.565 -4.227 1.00 71.50 100 VAL A CA 1
ATOM 697 C C . VAL A 1 100 ? 10.390 13.339 -3.751 1.00 71.50 100 VAL A C 1
ATOM 699 O O . VAL A 1 100 ? 10.597 12.852 -2.638 1.00 71.50 100 VAL A O 1
ATOM 702 N N . SER A 1 101 ? 11.376 13.647 -4.591 1.00 65.56 101 SER A N 1
ATOM 703 C CA . SER A 1 101 ? 12.762 13.609 -4.134 1.00 65.56 101 SER A CA 1
ATOM 704 C C . SER A 1 101 ? 13.113 14.928 -3.449 1.00 65.56 101 SER A C 1
ATOM 706 O O . SER A 1 101 ? 12.581 15.986 -3.775 1.00 65.56 101 SER A O 1
ATOM 708 N N . SER A 1 102 ? 14.045 14.890 -2.503 1.00 61.47 102 SER A N 1
ATOM 709 C CA . SER A 1 102 ? 14.498 16.098 -1.804 1.00 61.47 102 SER A CA 1
ATOM 710 C C . SER A 1 102 ? 15.287 17.070 -2.694 1.00 61.47 102 SER A C 1
ATOM 712 O O . SER A 1 102 ? 15.561 18.186 -2.262 1.00 61.47 102 SER A O 1
ATOM 714 N N . LYS A 1 103 ? 15.680 16.661 -3.911 1.00 57.44 103 LYS A N 1
ATOM 715 C CA . LYS A 1 103 ? 16.580 17.416 -4.809 1.00 57.44 103 LYS A CA 1
ATOM 716 C C . LYS A 1 103 ? 16.038 17.655 -6.222 1.00 57.44 103 LYS A C 1
ATOM 718 O O . LYS A 1 103 ? 16.675 18.338 -7.013 1.00 57.44 103 LYS A O 1
ATOM 723 N N . GLY A 1 104 ? 14.888 17.095 -6.544 1.00 59.03 104 GLY A N 1
ATOM 724 C CA . GLY A 1 104 ? 14.239 17.156 -7.847 1.00 59.03 104 GLY A CA 1
ATOM 725 C C . GLY A 1 104 ? 12.769 16.873 -7.608 1.00 59.03 104 GLY A C 1
ATOM 726 O O . GLY A 1 104 ? 12.464 16.048 -6.750 1.00 59.03 104 GLY A O 1
ATOM 727 N N . GLY A 1 105 ? 11.888 17.619 -8.266 1.00 67.19 105 GLY A N 1
ATOM 728 C CA . GLY A 1 105 ? 10.452 17.622 -7.998 1.00 67.19 105 GLY A CA 1
ATOM 729 C C . GLY A 1 105 ? 9.765 16.248 -8.100 1.00 67.19 105 GLY A C 1
ATOM 730 O O . GLY A 1 105 ? 10.402 15.194 -8.056 1.00 67.19 105 GLY A O 1
ATOM 731 N N . PRO A 1 106 ? 8.432 16.230 -8.203 1.00 70.12 106 PRO A N 1
ATOM 732 C CA . PRO A 1 106 ? 7.689 14.984 -8.354 1.00 70.12 106 PRO A CA 1
ATOM 733 C C . PRO A 1 106 ? 8.260 14.137 -9.503 1.00 70.12 106 PRO A C 1
ATOM 735 O O . PRO A 1 106 ? 8.408 14.632 -10.617 1.00 70.12 106 PRO A O 1
ATOM 738 N N . GLN A 1 107 ? 8.590 12.877 -9.225 1.00 80.62 107 GLN A N 1
ATOM 739 C CA . GLN A 1 107 ? 9.061 11.910 -10.215 1.00 80.62 107 GLN A CA 1
ATOM 740 C C . GLN A 1 107 ? 8.402 10.550 -9.984 1.00 80.62 107 GLN A C 1
ATOM 742 O O . GLN A 1 107 ? 8.004 10.223 -8.865 1.00 80.62 107 GLN A O 1
ATOM 747 N N . VAL A 1 108 ? 8.298 9.739 -11.034 1.00 85.94 108 VAL A N 1
ATOM 748 C CA . VAL A 1 108 ? 7.900 8.334 -10.906 1.00 85.94 108 VAL A CA 1
ATOM 749 C C . VAL A 1 108 ? 9.166 7.495 -10.800 1.00 85.94 108 VAL A C 1
ATOM 751 O O . VAL A 1 108 ? 9.950 7.430 -11.738 1.00 85.94 108 VAL A O 1
ATOM 754 N N . VAL A 1 109 ? 9.357 6.839 -9.658 1.00 88.62 109 VAL A N 1
ATOM 755 C CA . VAL A 1 109 ? 10.421 5.850 -9.484 1.00 88.62 109 VAL A CA 1
ATOM 756 C C . VAL A 1 109 ? 9.919 4.514 -10.004 1.00 88.62 109 VAL A C 1
ATOM 758 O O . VAL A 1 109 ? 8.942 3.973 -9.483 1.00 88.62 109 VAL A O 1
ATOM 761 N N . TRP A 1 110 ? 10.599 3.961 -11.003 1.00 92.38 110 TRP A N 1
ATOM 762 C CA . TRP A 1 110 ? 10.278 2.638 -11.524 1.00 92.38 110 TRP A CA 1
ATOM 763 C C . TRP A 1 110 ? 10.971 1.547 -10.719 1.00 92.38 110 TRP A C 1
ATOM 765 O O . TRP A 1 110 ? 12.164 1.616 -10.431 1.00 92.38 110 TRP A O 1
ATOM 775 N N . CYS A 1 111 ? 10.213 0.519 -10.365 1.00 91.88 111 CYS A N 1
ATOM 776 C CA . CYS A 1 111 ? 10.662 -0.590 -9.549 1.00 91.88 111 CYS A CA 1
ATOM 777 C C . CYS A 1 111 ? 10.344 -1.918 -10.236 1.00 91.88 111 CYS A C 1
ATOM 779 O O . CYS A 1 111 ? 9.220 -2.149 -10.679 1.00 91.88 111 CYS A O 1
ATOM 781 N N . ALA A 1 112 ? 11.329 -2.811 -10.280 1.00 93.00 112 ALA A N 1
ATOM 782 C CA . ALA A 1 112 ? 11.186 -4.166 -10.794 1.00 93.00 112 ALA A CA 1
ATOM 783 C C . ALA A 1 112 ? 11.350 -5.169 -9.639 1.00 93.00 112 ALA A C 1
ATOM 785 O O . ALA A 1 112 ? 12.439 -5.253 -9.050 1.00 93.00 112 ALA A O 1
ATOM 786 N N . PRO A 1 113 ? 10.294 -5.915 -9.265 1.00 89.75 113 PRO A N 1
ATOM 787 C CA . PRO A 1 113 ? 10.417 -6.987 -8.297 1.00 89.75 113 PRO A CA 1
ATOM 788 C C . PRO A 1 113 ? 11.133 -8.184 -8.918 1.00 89.75 113 PRO A C 1
ATOM 790 O O . PRO A 1 113 ? 10.905 -8.572 -10.059 1.00 89.75 113 PRO A O 1
ATOM 793 N N . VAL A 1 114 ? 11.997 -8.798 -8.126 1.00 83.31 114 VAL A N 1
ATOM 794 C CA . VAL A 1 114 ? 12.774 -9.974 -8.486 1.00 83.31 114 VAL A CA 1
ATOM 795 C C . VAL A 1 114 ? 12.570 -11.019 -7.406 1.00 83.31 114 VAL A C 1
ATOM 797 O O . VAL A 1 114 ? 12.750 -10.749 -6.214 1.00 83.31 114 VAL A O 1
ATOM 800 N N . ALA A 1 115 ? 12.215 -12.232 -7.815 1.00 72.00 115 ALA A N 1
ATOM 801 C CA . ALA A 1 115 ? 12.205 -13.362 -6.905 1.00 72.00 115 ALA A CA 1
ATOM 802 C C . ALA A 1 115 ? 13.635 -13.604 -6.385 1.00 72.00 115 ALA A C 1
ATOM 804 O O . ALA A 1 115 ? 14.590 -13.804 -7.149 1.00 72.00 115 ALA A O 1
ATOM 805 N N . THR A 1 116 ? 13.813 -13.563 -5.067 1.00 68.81 116 THR A N 1
ATOM 806 C CA . THR A 1 116 ? 15.066 -14.013 -4.455 1.00 68.81 116 THR A CA 1
ATOM 807 C C . THR A 1 116 ? 15.034 -15.527 -4.319 1.00 68.81 116 THR A C 1
ATOM 809 O O . THR A 1 116 ? 13.967 -16.115 -4.111 1.00 68.81 116 THR A O 1
ATOM 812 N N . ASP A 1 117 ? 16.206 -16.155 -4.440 1.00 62.16 117 ASP A N 1
ATOM 813 C CA . ASP A 1 117 ? 16.363 -17.588 -4.198 1.00 62.16 117 ASP A CA 1
ATOM 814 C C . ASP A 1 117 ? 16.120 -17.814 -2.717 1.00 62.16 117 ASP A C 1
ATOM 816 O O . ASP A 1 117 ? 16.958 -17.573 -1.846 1.00 62.16 117 ASP A O 1
ATOM 820 N N . SER A 1 118 ? 14.880 -18.143 -2.422 1.00 54.56 118 SER A N 1
ATOM 821 C CA . SER A 1 118 ? 14.368 -18.134 -1.080 1.00 54.56 118 SER A CA 1
ATOM 822 C C . SER A 1 118 ? 14.282 -19.571 -0.601 1.00 54.56 118 SER A C 1
ATOM 824 O O . SER A 1 118 ? 13.964 -20.492 -1.353 1.00 54.56 118 SER A O 1
ATOM 826 N N . ARG A 1 119 ? 14.680 -19.795 0.657 1.00 57.44 119 ARG A N 1
ATOM 827 C CA . ARG A 1 119 ? 14.634 -21.131 1.265 1.00 57.44 119 ARG A CA 1
ATOM 828 C C . ARG A 1 119 ? 13.213 -21.699 1.115 1.00 57.44 119 ARG A C 1
ATOM 830 O O . ARG A 1 119 ? 12.267 -20.913 1.237 1.00 57.44 119 ARG A O 1
ATOM 837 N N . PRO A 1 120 ? 13.045 -23.023 0.931 1.00 51.75 120 PRO A N 1
ATOM 838 C CA . PRO A 1 12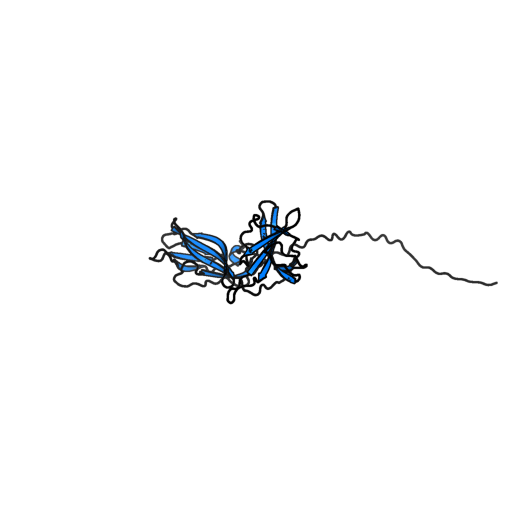0 ? 11.729 -23.645 0.819 1.00 51.75 120 PRO A CA 1
ATOM 839 C C . PRO A 1 120 ? 10.765 -23.117 1.888 1.00 51.75 120 PRO A C 1
ATOM 841 O O . PRO A 1 120 ? 11.081 -23.115 3.080 1.00 51.75 120 PRO A O 1
ATOM 844 N N . GLY A 1 121 ? 9.613 -22.604 1.454 1.00 55.81 121 GLY A N 1
ATOM 845 C CA . GLY A 1 121 ? 8.587 -22.067 2.348 1.00 55.81 121 GLY A CA 1
ATOM 846 C C . GLY A 1 121 ? 8.734 -20.593 2.743 1.00 55.81 121 GLY A C 1
ATOM 847 O O . GLY A 1 121 ? 7.954 -20.131 3.575 1.00 55.81 121 GLY A O 1
ATOM 848 N N . LYS A 1 122 ? 9.656 -19.820 2.160 1.00 56.50 122 LYS A N 1
ATOM 849 C CA . LYS A 1 122 ? 9.673 -18.355 2.294 1.00 56.50 122 LYS A CA 1
ATOM 850 C C . LYS A 1 122 ? 9.562 -17.738 0.912 1.00 56.50 122 LYS A C 1
ATOM 852 O O . LYS A 1 122 ? 10.498 -17.863 0.161 1.00 56.50 122 LYS A O 1
ATOM 857 N N . GLU A 1 123 ? 8.484 -17.040 0.582 1.00 57.56 123 GLU A N 1
ATOM 858 C CA . GLU A 1 123 ? 8.546 -16.100 -0.540 1.00 57.56 123 GLU A CA 1
ATOM 859 C C . GLU A 1 123 ? 9.398 -14.913 -0.086 1.00 57.56 123 GLU A C 1
ATOM 861 O O . GLU A 1 123 ? 9.072 -14.233 0.895 1.00 57.56 123 GLU A O 1
ATOM 866 N N . ALA A 1 124 ? 10.529 -14.688 -0.744 1.00 67.94 124 ALA A N 1
ATOM 867 C CA . ALA A 1 124 ? 11.274 -13.456 -0.568 1.00 67.94 124 ALA A CA 1
ATOM 868 C C . ALA A 1 124 ? 11.426 -12.794 -1.933 1.00 67.94 124 ALA A C 1
ATOM 870 O O . ALA A 1 124 ? 12.126 -13.274 -2.818 1.00 67.94 124 ALA A O 1
ATOM 871 N N . TRP A 1 125 ? 10.722 -11.687 -2.098 1.00 73.25 125 TRP A N 1
ATOM 872 C CA . TRP A 1 125 ? 10.920 -10.760 -3.196 1.00 73.25 125 TRP A CA 1
ATOM 873 C C . TRP A 1 125 ? 12.000 -9.761 -2.782 1.00 73.25 125 TRP A C 1
ATOM 875 O O . TRP A 1 125 ? 12.070 -9.361 -1.618 1.00 73.25 125 TRP A O 1
ATOM 885 N N . SER A 1 126 ? 12.848 -9.356 -3.712 1.00 80.50 126 SER A N 1
ATOM 886 C CA . SER A 1 126 ? 13.635 -8.128 -3.618 1.00 80.50 126 SER A CA 1
ATOM 887 C C . SER A 1 126 ? 13.145 -7.206 -4.709 1.00 80.50 126 SER A C 1
ATOM 889 O O . SER A 1 126 ? 12.861 -7.683 -5.799 1.00 80.50 126 SER A O 1
ATOM 891 N N . THR A 1 127 ? 13.096 -5.912 -4.460 1.00 87.88 127 THR A N 1
ATOM 892 C CA . THR A 1 127 ? 12.667 -4.959 -5.479 1.00 87.88 127 THR 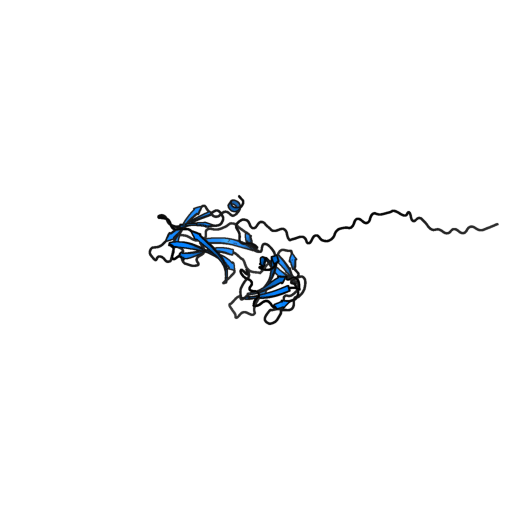A CA 1
ATOM 893 C C . THR A 1 127 ? 13.793 -4.003 -5.776 1.00 87.88 127 THR A C 1
ATOM 895 O O . THR A 1 127 ? 14.339 -3.383 -4.866 1.00 87.88 127 THR A O 1
ATOM 898 N N . ASN A 1 128 ? 14.138 -3.907 -7.054 1.00 89.62 128 ASN A N 1
ATOM 899 C CA . ASN A 1 128 ? 15.131 -2.975 -7.550 1.00 89.62 128 ASN A CA 1
ATOM 900 C C . ASN A 1 128 ? 14.400 -1.732 -8.045 1.00 89.62 128 ASN A C 1
ATOM 902 O O . ASN A 1 128 ? 13.693 -1.803 -9.047 1.00 89.62 128 ASN A O 1
ATOM 906 N N . CYS A 1 129 ? 14.558 -0.621 -7.339 1.00 89.81 129 CYS A N 1
ATOM 907 C CA . CYS A 1 129 ? 13.991 0.668 -7.713 1.00 89.81 129 CYS A CA 1
ATOM 908 C C . CYS A 1 129 ? 15.055 1.557 -8.348 1.00 89.81 129 CYS A C 1
ATOM 910 O O . CYS A 1 129 ? 16.200 1.573 -7.894 1.00 89.81 129 CYS A O 1
ATOM 912 N N . PHE A 1 130 ? 14.665 2.290 -9.383 1.00 90.06 130 PHE A N 1
ATOM 913 C CA . PHE A 1 130 ? 15.535 3.129 -10.190 1.00 90.06 130 PHE A CA 1
ATOM 914 C C . PHE A 1 130 ? 15.072 4.574 -10.081 1.00 90.06 130 PHE A C 1
ATOM 916 O O . PHE A 1 130 ? 13.985 4.926 -10.536 1.00 90.06 130 PHE A O 1
ATOM 923 N N . VAL A 1 131 ? 15.896 5.394 -9.433 1.00 87.00 131 VAL A N 1
ATOM 924 C CA . VAL A 1 131 ? 15.659 6.831 -9.275 1.00 87.00 131 VAL A CA 1
ATOM 925 C C . VAL A 1 131 ? 16.483 7.557 -10.323 1.00 87.00 131 VAL A C 1
ATOM 927 O O . VAL A 1 131 ? 17.714 7.428 -10.334 1.00 87.00 131 VAL A O 1
ATOM 930 N N . GLU A 1 132 ? 15.817 8.316 -11.185 1.00 84.00 132 GLU A N 1
ATOM 931 C CA . GLU A 1 132 ? 16.484 9.153 -12.176 1.00 84.00 132 GLU A CA 1
ATOM 932 C C . GLU A 1 132 ? 17.077 10.398 -11.512 1.00 84.00 132 GLU A C 1
ATOM 934 O O . GLU A 1 132 ? 16.491 11.027 -10.625 1.00 84.00 132 GLU A O 1
ATOM 939 N N . ILE A 1 133 ? 18.290 10.738 -11.932 1.00 80.38 133 ILE A N 1
ATOM 940 C CA . ILE A 1 133 ? 19.047 11.905 -11.487 1.00 80.38 133 ILE A CA 1
ATOM 941 C C . ILE A 1 133 ? 19.658 12.592 -12.717 1.00 80.38 133 ILE A C 1
ATOM 943 O O . ILE A 1 133 ? 19.833 11.951 -13.750 1.00 80.38 133 ILE A O 1
ATOM 947 N N . PRO A 1 134 ? 20.059 13.874 -12.643 1.00 78.50 134 PRO A N 1
ATOM 948 C CA . PRO A 1 134 ? 20.557 14.598 -13.820 1.00 78.50 134 PRO A CA 1
ATOM 949 C C . PRO A 1 134 ? 21.737 13.934 -14.549 1.00 78.50 134 PRO A C 1
ATOM 951 O O . PRO A 1 134 ? 21.951 14.182 -15.729 1.00 78.50 134 PRO A O 1
ATOM 954 N N . THR A 1 135 ? 22.517 13.102 -13.853 1.00 78.75 135 THR A N 1
ATOM 955 C CA . THR A 1 135 ? 23.696 12.417 -14.403 1.00 78.75 135 THR A CA 1
ATOM 956 C C . THR A 1 135 ? 23.452 10.946 -14.763 1.00 78.75 135 THR A C 1
ATOM 958 O O . THR A 1 135 ? 24.415 10.242 -15.054 1.00 78.75 135 THR A O 1
ATOM 961 N N . GLY A 1 136 ? 22.211 10.447 -14.701 1.00 82.56 136 GLY A N 1
ATOM 962 C CA . GLY A 1 136 ? 21.869 9.055 -15.014 1.00 82.56 136 GLY A CA 1
ATOM 963 C C . GLY A 1 136 ? 20.791 8.484 -14.094 1.00 82.56 136 GLY A C 1
ATOM 964 O O . GLY A 1 136 ? 19.832 9.163 -13.747 1.00 82.56 136 GLY A O 1
ATOM 965 N N . ALA A 1 137 ? 20.950 7.234 -13.663 1.00 84.50 137 ALA A N 1
ATOM 966 C CA . ALA A 1 137 ? 20.044 6.614 -12.705 1.00 84.50 137 ALA A CA 1
ATOM 967 C C . ALA A 1 137 ? 20.806 6.004 -11.533 1.00 84.50 137 ALA A C 1
ATOM 969 O O . ALA A 1 137 ? 21.983 5.641 -11.625 1.00 84.50 137 ALA A O 1
ATOM 970 N N . THR A 1 138 ? 20.102 5.871 -10.417 1.00 86.25 138 THR A N 1
ATOM 971 C CA . THR A 1 138 ? 20.578 5.104 -9.275 1.00 86.25 138 THR A CA 1
ATOM 972 C C . THR A 1 138 ? 19.664 3.930 -8.996 1.00 86.25 138 THR A C 1
ATOM 974 O O . THR A 1 138 ? 18.448 4.083 -8.931 1.00 86.25 138 THR A O 1
ATOM 977 N N . GLN A 1 139 ? 20.264 2.757 -8.823 1.00 87.00 139 GLN A N 1
ATOM 978 C CA . GLN A 1 139 ? 19.584 1.535 -8.437 1.00 87.00 139 GLN A CA 1
ATOM 979 C C . GLN A 1 139 ? 19.623 1.371 -6.919 1.00 87.00 139 GLN A C 1
ATOM 981 O O . GLN A 1 139 ? 20.661 1.547 -6.276 1.00 87.00 139 GLN A O 1
ATOM 986 N N . MET A 1 140 ? 18.481 0.989 -6.358 1.00 85.38 140 MET A N 1
ATOM 987 C CA . MET A 1 140 ? 18.276 0.777 -4.933 1.00 85.38 140 MET A CA 1
ATOM 988 C C . MET A 1 140 ? 17.587 -0.564 -4.718 1.00 85.38 140 MET A C 1
ATOM 990 O O . MET A 1 140 ? 16.513 -0.811 -5.267 1.00 85.38 140 MET A O 1
ATOM 994 N N . VAL A 1 141 ? 18.198 -1.435 -3.916 1.00 81.94 141 VAL A N 1
ATOM 995 C CA . VAL A 1 141 ? 17.634 -2.753 -3.606 1.00 81.94 141 VAL A CA 1
ATOM 996 C C . VAL A 1 141 ? 16.856 -2.675 -2.307 1.00 81.94 141 VAL A C 1
ATOM 998 O O . VAL A 1 141 ? 17.413 -2.398 -1.247 1.00 81.94 141 VAL A O 1
ATOM 1001 N N . MET A 1 142 ? 15.568 -2.981 -2.375 1.00 78.81 142 MET A N 1
ATOM 1002 C CA . MET A 1 142 ? 14.709 -3.088 -1.209 1.00 78.81 142 MET A CA 1
ATOM 1003 C C . MET A 1 142 ? 14.383 -4.542 -0.926 1.00 78.81 142 MET A C 1
ATOM 1005 O O . MET A 1 142 ? 13.828 -5.263 -1.758 1.00 78.81 142 MET A O 1
ATOM 1009 N N . SER A 1 143 ? 14.706 -4.986 0.284 1.00 68.94 143 SER A N 1
ATOM 1010 C CA . SER A 1 143 ? 14.344 -6.324 0.727 1.00 68.94 143 SER A CA 1
ATOM 1011 C C . SER A 1 143 ? 12.838 -6.418 0.975 1.00 68.94 143 SER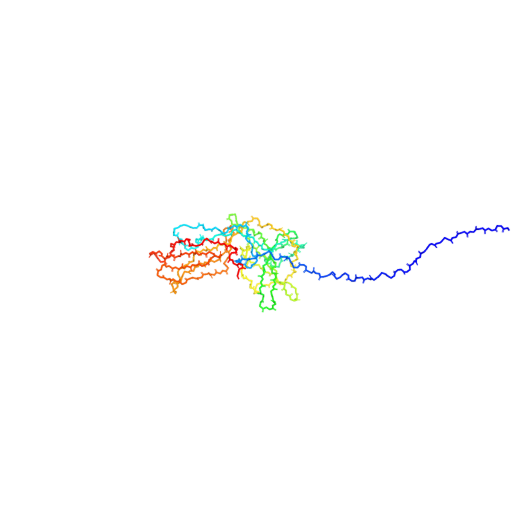 A C 1
ATOM 1013 O O . SER A 1 143 ? 12.278 -5.628 1.734 1.00 68.94 143 SER A O 1
ATOM 1015 N N . GLY A 1 144 ? 12.200 -7.434 0.404 1.00 61.62 144 GLY A N 1
ATOM 1016 C CA . GLY A 1 144 ? 10.874 -7.893 0.794 1.00 61.62 144 GLY A CA 1
ATOM 1017 C C . GLY A 1 144 ? 9.680 -7.155 0.202 1.00 61.62 144 GLY A C 1
ATOM 1018 O O . GLY A 1 144 ? 8.583 -7.615 0.482 1.00 61.62 144 GLY A O 1
ATOM 1019 N N . GLY A 1 145 ? 9.832 -6.065 -0.555 1.00 73.38 145 GLY A N 1
ATOM 1020 C CA . GLY A 1 145 ? 8.724 -5.132 -0.803 1.00 73.38 145 GLY A CA 1
ATOM 1021 C C . GLY A 1 145 ? 8.141 -5.147 -2.213 1.00 73.38 145 GLY A C 1
ATOM 1022 O O . GLY A 1 145 ? 8.833 -4.766 -3.142 1.00 73.38 145 GLY A O 1
ATOM 1023 N N . LEU A 1 146 ? 6.849 -5.439 -2.369 1.00 84.56 146 LEU A N 1
ATOM 1024 C CA . LEU A 1 146 ? 6.088 -5.081 -3.584 1.00 84.56 146 LEU A CA 1
ATOM 1025 C C . LEU A 1 146 ? 5.513 -3.660 -3.525 1.00 84.56 146 LEU A C 1
ATOM 1027 O O . LEU A 1 146 ? 4.832 -3.215 -4.441 1.00 84.56 146 LEU A O 1
ATOM 1031 N N . TYR A 1 147 ? 5.791 -2.941 -2.441 1.00 86.25 147 TYR A N 1
ATOM 1032 C CA . TYR A 1 147 ? 5.390 -1.558 -2.260 1.00 86.25 147 TYR A CA 1
ATOM 1033 C C . TYR A 1 147 ? 6.441 -0.825 -1.411 1.00 86.25 147 TYR A C 1
ATOM 1035 O O . TYR A 1 147 ? 6.441 -0.951 -0.182 1.00 86.25 147 TYR A O 1
ATOM 1043 N N . PRO A 1 148 ? 7.406 -0.137 -2.038 1.00 80.94 148 PRO A N 1
ATOM 1044 C CA . PRO A 1 148 ? 8.442 0.594 -1.327 1.00 80.94 148 PRO A CA 1
ATOM 1045 C C . PRO A 1 148 ? 7.872 1.903 -0.768 1.00 80.94 148 PRO A C 1
ATOM 1047 O O . PRO A 1 148 ? 7.333 2.716 -1.511 1.00 80.94 148 PRO A O 1
ATOM 1050 N N . THR A 1 149 ? 7.990 2.125 0.544 1.00 76.00 149 THR A N 1
ATOM 1051 C CA . THR A 1 149 ? 7.480 3.353 1.193 1.00 76.00 149 THR A CA 1
ATOM 1052 C C . THR A 1 149 ? 8.565 4.368 1.529 1.00 76.00 149 THR A C 1
ATOM 1054 O O . THR A 1 149 ? 8.264 5.525 1.805 1.00 76.00 149 THR A O 1
ATOM 1057 N N . MET A 1 150 ? 9.836 3.967 1.468 1.00 72.88 150 MET A N 1
ATOM 1058 C CA . MET A 1 150 ? 10.976 4.857 1.649 1.00 72.88 150 MET A CA 1
ATOM 1059 C C . MET A 1 150 ? 12.165 4.370 0.827 1.00 72.88 150 MET A C 1
ATOM 1061 O O . MET A 1 150 ? 12.534 3.199 0.892 1.00 72.88 150 MET A O 1
ATOM 1065 N N . LEU A 1 151 ? 12.794 5.299 0.111 1.00 71.69 151 LEU A N 1
ATOM 1066 C CA . LEU A 1 151 ? 14.060 5.091 -0.581 1.00 71.69 151 LEU A CA 1
ATOM 1067 C C . LEU A 1 151 ? 15.136 5.924 0.118 1.00 71.69 151 LEU A C 1
ATOM 1069 O O . LEU A 1 151 ? 15.033 7.145 0.183 1.00 71.69 151 LEU A O 1
ATOM 1073 N N . SER A 1 152 ? 16.164 5.265 0.658 1.00 66.69 152 SER A N 1
ATOM 1074 C CA . SER A 1 152 ? 17.332 5.936 1.242 1.00 66.69 152 SER A CA 1
ATOM 1075 C C . SER A 1 152 ? 18.528 5.891 0.296 1.00 66.69 152 SER A C 1
ATOM 1077 O O . SER A 1 152 ? 19.087 4.823 0.041 1.00 66.69 152 SER A O 1
ATOM 1079 N N . THR A 1 153 ? 18.962 7.051 -0.201 1.00 61.22 153 THR A N 1
ATOM 1080 C CA . THR A 1 153 ? 20.065 7.162 -1.173 1.00 61.22 153 THR A CA 1
ATOM 1081 C C . THR A 1 153 ? 21.420 6.696 -0.634 1.00 61.22 153 THR A C 1
ATOM 1083 O O . THR A 1 153 ? 22.361 6.566 -1.406 1.00 61.22 153 THR A O 1
ATOM 1086 N N . GLY A 1 154 ? 21.552 6.411 0.668 1.00 60.81 154 GLY A N 1
ATOM 1087 C CA . GLY A 1 154 ? 22.783 5.855 1.246 1.00 60.81 154 GLY A CA 1
ATOM 1088 C C . GLY A 1 154 ? 23.160 4.469 0.703 1.00 60.81 154 GLY A C 1
ATOM 1089 O O . GLY A 1 154 ? 24.290 4.033 0.892 1.00 60.81 154 GLY A O 1
ATOM 1090 N N . GLN A 1 155 ? 22.233 3.788 0.020 1.00 62.22 155 GLN A N 1
ATOM 1091 C CA . GLN A 1 155 ? 22.449 2.493 -0.639 1.00 62.22 155 GLN A CA 1
ATOM 1092 C C . GLN A 1 155 ? 22.301 2.568 -2.169 1.00 62.22 155 GLN A C 1
ATOM 1094 O O . GLN A 1 155 ? 22.182 1.538 -2.829 1.00 62.22 155 GLN A O 1
ATOM 1099 N N . ALA A 1 156 ? 22.265 3.779 -2.728 1.00 71.25 156 ALA A N 1
ATOM 1100 C CA . ALA A 1 156 ? 22.098 4.014 -4.153 1.00 71.25 156 ALA A CA 1
ATOM 1101 C C . ALA A 1 156 ? 23.408 3.751 -4.910 1.00 71.25 156 ALA A C 1
ATOM 1103 O O . ALA A 1 156 ? 24.456 4.298 -4.565 1.00 71.25 156 ALA A O 1
ATOM 1104 N N . LEU A 1 157 ? 23.342 2.934 -5.959 1.00 81.50 157 LEU A N 1
ATOM 1105 C CA . LEU A 1 157 ? 24.468 2.645 -6.847 1.00 81.50 157 LEU A CA 1
ATOM 1106 C C . LEU A 1 157 ? 24.156 3.179 -8.241 1.00 81.50 157 LEU A C 1
ATOM 1108 O O . LEU A 1 157 ? 23.032 3.021 -8.708 1.00 81.50 157 LEU A O 1
ATOM 1112 N N . PHE A 1 158 ? 25.128 3.796 -8.917 1.00 85.94 158 PHE A N 1
ATOM 1113 C CA . PHE A 1 158 ? 24.934 4.224 -10.304 1.00 85.94 158 PHE A CA 1
ATOM 1114 C C . PHE A 1 158 ? 24.604 3.023 -11.190 1.00 85.94 158 PHE A C 1
ATOM 1116 O O . PHE A 1 158 ? 25.313 2.019 -11.164 1.00 85.94 158 PHE A O 1
ATOM 1123 N N . ALA A 1 159 ? 23.536 3.148 -11.969 1.00 84.38 159 ALA A N 1
ATOM 1124 C CA . ALA A 1 159 ? 23.051 2.122 -12.876 1.00 84.38 159 ALA A CA 1
ATOM 1125 C C . ALA A 1 159 ? 22.564 2.756 -14.184 1.00 84.38 159 ALA A C 1
ATOM 1127 O O . ALA A 1 159 ? 22.350 3.968 -14.269 1.00 84.38 159 ALA A O 1
ATOM 1128 N N . ALA A 1 160 ? 22.370 1.921 -15.204 1.00 85.25 160 ALA A N 1
ATOM 1129 C CA . ALA A 1 160 ? 21.606 2.331 -16.375 1.00 85.25 160 ALA A CA 1
ATOM 1130 C C . ALA A 1 160 ? 20.143 2.617 -15.969 1.00 85.25 160 ALA A C 1
ATOM 1132 O O . ALA A 1 160 ? 19.641 1.976 -15.037 1.00 85.25 160 ALA A O 1
ATOM 1133 N N . PRO A 1 161 ? 19.460 3.568 -16.634 1.00 86.00 161 PRO A N 1
ATOM 1134 C CA . PRO A 1 161 ? 18.050 3.835 -16.374 1.00 86.00 161 PRO A CA 1
ATOM 1135 C C . PRO A 1 161 ? 17.198 2.597 -16.659 1.00 86.00 161 PRO A C 1
ATOM 1137 O O . PRO A 1 161 ? 17.502 1.802 -17.554 1.00 86.00 161 PRO A O 1
ATOM 1140 N N . LEU A 1 162 ? 16.121 2.442 -15.890 1.00 89.94 162 LEU A N 1
ATOM 1141 C CA . LEU A 1 162 ? 15.128 1.412 -16.153 1.00 89.94 162 LEU A CA 1
ATOM 1142 C C . LEU A 1 162 ? 14.105 1.959 -17.142 1.00 89.94 162 LEU A C 1
ATOM 1144 O O . LEU A 1 162 ? 13.193 2.690 -16.772 1.00 89.94 162 LEU A O 1
ATOM 1148 N N . GLU A 1 163 ? 14.262 1.589 -18.404 1.00 93.06 163 GLU A N 1
ATOM 1149 C CA . GLU A 1 163 ? 13.291 1.916 -19.441 1.00 93.06 163 GLU A CA 1
ATOM 1150 C C . GLU A 1 163 ? 12.084 0.970 -19.348 1.00 93.06 163 GLU A C 1
ATOM 1152 O O . GLU A 1 163 ? 12.238 -0.257 -19.348 1.00 93.06 163 GLU A O 1
ATOM 1157 N N . VAL A 1 164 ? 10.875 1.534 -19.283 1.00 94.94 164 VAL A N 1
ATOM 1158 C CA . VAL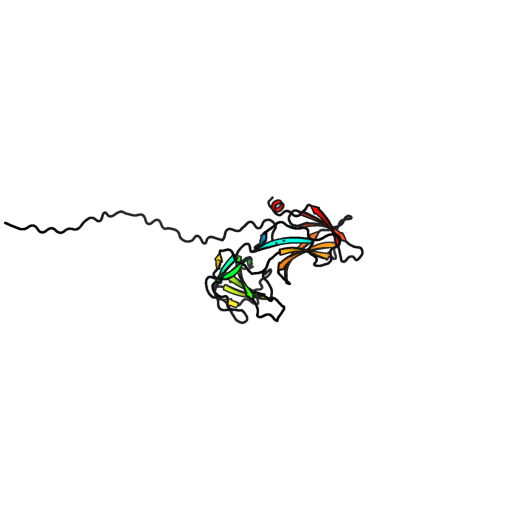 A 1 164 ? 9.622 0.782 -19.135 1.00 94.94 164 VAL A CA 1
ATOM 1159 C C . VAL A 1 164 ? 8.640 1.192 -20.226 1.00 94.94 164 VAL A C 1
ATOM 1161 O O . VAL A 1 164 ? 8.347 2.373 -20.388 1.00 94.94 164 VAL A O 1
ATOM 1164 N N . THR A 1 165 ? 8.086 0.215 -20.944 1.00 96.19 165 THR A N 1
ATOM 1165 C CA . THR A 1 165 ? 6.896 0.427 -21.775 1.00 96.19 165 THR A CA 1
ATOM 1166 C C . THR A 1 165 ? 5.661 0.318 -20.882 1.00 96.19 165 THR A C 1
ATOM 1168 O O . THR A 1 165 ? 5.446 -0.754 -20.301 1.00 96.19 165 THR A O 1
ATOM 1171 N N . PRO A 1 166 ? 4.846 1.384 -20.750 1.00 94.62 166 PRO A N 1
ATOM 1172 C CA . PRO A 1 166 ? 3.626 1.343 -19.954 1.00 94.62 166 PRO A CA 1
ATOM 1173 C C . PRO A 1 166 ? 2.662 0.257 -20.437 1.00 94.62 166 PRO A C 1
ATOM 1175 O O . PRO A 1 166 ? 2.514 0.021 -21.635 1.00 94.62 166 PRO A O 1
ATOM 1178 N N . GLY A 1 167 ? 1.982 -0.393 -19.499 1.00 93.25 167 GLY A N 1
ATOM 1179 C CA . GLY A 1 167 ? 0.998 -1.425 -19.807 1.00 93.25 167 GLY A CA 1
ATOM 1180 C C . GLY A 1 167 ? 0.617 -2.254 -18.583 1.00 93.25 167 GLY A C 1
ATOM 1181 O O . GLY A 1 167 ? 1.274 -2.157 -17.545 1.00 93.25 167 GLY A O 1
ATOM 1182 N N . PRO A 1 168 ? -0.440 -3.076 -18.661 1.00 92.44 168 PRO A N 1
ATOM 1183 C CA . PRO A 1 168 ? -0.805 -3.975 -17.571 1.00 92.44 168 PRO A CA 1
ATOM 1184 C C . PRO A 1 168 ? 0.364 -4.906 -17.249 1.00 92.44 168 PRO A C 1
ATOM 1186 O O . PRO A 1 168 ? 0.922 -5.510 -18.160 1.00 92.44 168 PRO A O 1
ATOM 1189 N N . ALA A 1 169 ? 0.717 -5.035 -15.974 1.00 92.38 169 ALA A N 1
ATOM 1190 C CA . ALA A 1 169 ? 1.701 -6.003 -15.507 1.00 92.38 169 ALA A CA 1
ATOM 1191 C C . ALA A 1 169 ? 1.108 -6.800 -14.347 1.00 92.38 169 ALA A C 1
ATOM 1193 O O . ALA A 1 169 ? 0.427 -6.235 -13.488 1.00 92.38 169 ALA A O 1
ATOM 1194 N N . ASP A 1 170 ? 1.373 -8.103 -14.330 1.00 88.94 170 ASP A N 1
ATOM 1195 C CA . ASP A 1 170 ? 1.010 -8.983 -13.225 1.00 88.94 170 ASP A CA 1
ATOM 1196 C C . ASP A 1 170 ? 2.267 -9.339 -12.425 1.00 88.94 170 ASP A C 1
ATOM 1198 O O . ASP A 1 170 ? 3.287 -9.755 -12.976 1.00 88.94 170 ASP A O 1
ATOM 1202 N N . PHE A 1 171 ? 2.185 -9.165 -11.110 1.00 88.56 171 PHE A N 1
ATOM 1203 C CA . PHE A 1 171 ? 3.255 -9.489 -10.168 1.00 88.56 171 PHE A CA 1
ATOM 1204 C C . PHE A 1 171 ? 3.041 -10.850 -9.491 1.00 88.56 171 PHE A C 1
ATOM 1206 O O . PHE A 1 171 ? 3.794 -11.219 -8.591 1.00 88.56 171 PHE A O 1
ATOM 1213 N N . GLY A 1 172 ? 2.010 -11.594 -9.905 1.00 86.31 172 GLY A N 1
ATOM 1214 C CA . GLY A 1 172 ? 1.715 -12.954 -9.464 1.00 86.31 172 GLY A CA 1
ATOM 1215 C C . GLY A 1 172 ? 1.161 -13.054 -8.044 1.00 86.31 172 GLY A C 1
ATOM 1216 O O . GLY A 1 172 ? 0.986 -14.162 -7.538 1.00 86.31 172 GLY A O 1
ATOM 1217 N N . VAL A 1 173 ? 0.889 -11.925 -7.380 1.00 87.38 173 VAL A N 1
ATOM 1218 C CA . VAL A 1 173 ? 0.316 -11.893 -6.031 1.00 87.38 173 VAL A CA 1
ATOM 1219 C C . VAL A 1 173 ? -0.676 -10.740 -5.857 1.00 87.38 173 VAL A C 1
ATOM 1221 O O . VAL A 1 173 ? -0.449 -9.644 -6.374 1.00 87.38 173 VAL A O 1
ATOM 1224 N N . PRO A 1 174 ? -1.763 -10.943 -5.092 1.00 91.44 174 PRO A N 1
ATOM 1225 C CA . PRO A 1 174 ? -2.715 -9.880 -4.807 1.00 91.44 174 PRO A CA 1
ATOM 1226 C C . PRO A 1 174 ? -2.139 -8.870 -3.807 1.00 91.44 174 PRO A C 1
ATOM 1228 O O . PRO A 1 174 ? -1.437 -9.242 -2.860 1.00 91.44 174 PRO A O 1
ATOM 1231 N N . LEU A 1 175 ? -2.511 -7.600 -3.980 1.00 93.50 175 LEU A N 1
ATOM 1232 C CA . LEU A 1 175 ? -2.244 -6.532 -3.021 1.00 93.50 175 LEU A CA 1
ATOM 1233 C C . LEU A 1 175 ? -3.541 -6.103 -2.333 1.00 93.50 175 LEU A C 1
ATOM 1235 O O . LEU A 1 175 ? -4.615 -6.060 -2.936 1.00 93.50 175 LEU A O 1
ATOM 1239 N N . SER A 1 176 ? -3.434 -5.740 -1.061 1.00 95.38 176 SER A N 1
ATOM 1240 C CA . SER A 1 176 ? -4.536 -5.142 -0.312 1.00 95.38 176 SER A CA 1
ATOM 1241 C C . SER A 1 176 ? -4.053 -3.965 0.519 1.00 95.38 176 SER A C 1
ATOM 1243 O O . SER A 1 176 ? -3.074 -4.109 1.251 1.00 95.38 176 SER A O 1
ATOM 1245 N N . LEU A 1 177 ? -4.764 -2.843 0.472 1.00 95.19 177 LEU A N 1
ATOM 1246 C CA . LEU A 1 177 ? -4.624 -1.779 1.456 1.00 95.19 177 LEU A CA 1
ATOM 1247 C C . LEU A 1 177 ? -5.424 -2.169 2.701 1.00 95.19 177 LEU A C 1
ATOM 1249 O O . LEU A 1 177 ? -6.627 -2.414 2.612 1.00 95.19 177 LEU A O 1
ATOM 1253 N N . ASN A 1 178 ? -4.769 -2.228 3.855 1.00 95.94 178 ASN A N 1
ATOM 1254 C CA . ASN A 1 178 ? -5.412 -2.541 5.124 1.00 95.94 178 ASN A CA 1
ATOM 1255 C C . ASN A 1 178 ? -5.289 -1.374 6.095 1.00 95.94 178 ASN A C 1
ATOM 1257 O O . ASN A 1 178 ? -4.228 -0.763 6.229 1.00 95.94 178 ASN A O 1
ATOM 1261 N N . TYR A 1 179 ? -6.364 -1.153 6.843 1.00 95.62 179 TYR A N 1
ATOM 1262 C CA . TYR A 1 179 ? -6.364 -0.330 8.041 1.00 95.62 179 TYR A CA 1
ATOM 1263 C C . TYR A 1 179 ? -6.478 -1.262 9.241 1.00 95.62 179 TYR A C 1
ATOM 1265 O O . TYR A 1 179 ? -7.512 -1.904 9.440 1.00 95.62 179 TYR A O 1
ATOM 1273 N N . VAL A 1 180 ? -5.401 -1.374 10.013 1.00 95.88 180 VAL A N 1
ATOM 1274 C CA . VAL A 1 180 ? -5.288 -2.308 11.139 1.00 95.88 180 VAL A CA 1
ATOM 1275 C C . VAL A 1 180 ? -5.280 -1.544 12.457 1.00 95.88 180 VAL A C 1
ATOM 1277 O O . VAL A 1 180 ? -4.696 -0.462 12.544 1.00 95.88 180 VAL A O 1
ATOM 1280 N N . PHE A 1 181 ? -5.880 -2.097 13.510 1.00 95.31 181 PHE A N 1
ATOM 1281 C CA . PHE A 1 181 ? -5.735 -1.500 14.838 1.00 95.31 181 PHE A CA 1
ATOM 1282 C C . PHE A 1 181 ? -4.274 -1.601 15.292 1.00 95.31 181 PHE A C 1
ATOM 1284 O O . PHE A 1 181 ? -3.676 -2.677 15.250 1.00 95.31 181 PHE A O 1
ATOM 1291 N N . ARG A 1 182 ? -3.664 -0.490 15.717 1.00 95.25 182 ARG A N 1
ATOM 1292 C CA . ARG A 1 182 ? -2.272 -0.484 16.186 1.00 95.25 182 ARG A CA 1
ATOM 1293 C C . ARG A 1 182 ? -2.205 -0.539 17.704 1.00 95.25 182 ARG A C 1
ATOM 1295 O O . ARG A 1 182 ? -1.519 -1.410 18.241 1.00 95.25 182 ARG A O 1
ATOM 1302 N N . LYS A 1 183 ? -2.815 0.444 18.367 1.00 95.38 183 LYS A N 1
ATOM 1303 C CA . LYS A 1 183 ? -2.823 0.613 19.828 1.00 95.38 183 LYS A CA 1
ATOM 1304 C C . LYS A 1 183 ? -3.673 1.816 20.239 1.00 95.38 183 LYS A C 1
ATOM 1306 O O . LYS A 1 183 ? -3.959 2.688 19.424 1.00 95.38 183 LYS A O 1
ATOM 1311 N N . TRP A 1 184 ? -3.934 1.909 21.538 1.00 94.19 184 TRP A N 1
ATOM 1312 C CA . TRP A 1 184 ? -4.181 3.176 22.224 1.00 94.19 184 TRP A CA 1
ATOM 1313 C C . TRP A 1 184 ? -2.832 3.831 22.549 1.00 94.19 184 TRP A C 1
ATOM 1315 O O . TRP A 1 184 ? -1.947 3.175 23.109 1.00 94.19 184 TRP A O 1
ATOM 1325 N N . ASN A 1 185 ? -2.613 5.080 22.141 1.00 91.88 185 ASN A N 1
ATOM 1326 C CA . ASN A 1 185 ? -1.351 5.773 22.402 1.00 91.88 185 ASN A CA 1
ATOM 1327 C C . ASN A 1 185 ? -1.313 6.396 23.808 1.00 91.88 185 ASN A C 1
ATOM 1329 O O . ASN A 1 185 ? -2.293 6.361 24.549 1.00 91.88 185 ASN A O 1
ATOM 1333 N N . ALA A 1 186 ? -0.162 6.951 24.199 1.00 89.75 186 ALA A N 1
ATOM 1334 C CA . ALA A 1 186 ? 0.022 7.516 25.539 1.00 89.75 186 ALA A CA 1
ATOM 1335 C C . ALA A 1 186 ? -0.874 8.740 25.815 1.00 89.75 186 ALA A C 1
ATOM 1337 O O . ALA A 1 186 ? -1.161 9.029 26.971 1.00 89.75 186 ALA A O 1
ATOM 1338 N N . ALA A 1 187 ? -1.340 9.425 24.766 1.00 88.50 187 ALA A N 1
ATOM 1339 C CA . ALA A 1 187 ? -2.313 10.511 24.861 1.00 88.50 187 ALA A CA 1
ATOM 1340 C C . ALA A 1 187 ? -3.770 10.004 24.917 1.00 88.50 187 ALA A C 1
ATOM 1342 O O . ALA A 1 187 ? -4.703 10.801 24.957 1.00 88.50 187 ALA A O 1
ATOM 1343 N N . GLY A 1 188 ? -3.978 8.683 24.922 1.00 86.31 188 GLY A N 1
ATOM 1344 C CA . GLY A 1 188 ? -5.296 8.056 24.948 1.00 86.31 188 GLY A CA 1
ATOM 1345 C C . GLY A 1 188 ? -6.004 8.022 23.593 1.00 86.31 188 GLY A C 1
ATOM 1346 O O . GLY A 1 188 ? -7.174 7.654 23.549 1.00 86.31 188 GLY A O 1
ATOM 1347 N N . GLU A 1 189 ? -5.333 8.379 22.497 1.00 92.88 189 GLU A N 1
ATOM 1348 C CA . GLU A 1 189 ? -5.899 8.325 21.147 1.00 92.88 189 GLU A CA 1
ATOM 1349 C C . GLU A 1 189 ? -5.871 6.896 20.600 1.00 92.88 189 GLU A C 1
ATOM 1351 O O . GLU A 1 189 ? -4.945 6.126 20.881 1.00 92.88 189 GLU A O 1
ATOM 1356 N N . ALA A 1 190 ? -6.862 6.547 19.783 1.00 93.81 190 ALA A N 1
ATOM 1357 C CA . ALA A 1 190 ? -6.798 5.328 18.991 1.00 93.81 190 ALA A CA 1
ATOM 1358 C C . ALA A 1 190 ? -5.882 5.553 17.790 1.00 93.81 190 ALA A C 1
ATOM 1360 O O . ALA A 1 190 ? -6.051 6.530 17.066 1.00 93.81 190 ALA A O 1
ATOM 1361 N N . GLU A 1 191 ? -4.954 4.632 17.543 1.00 94.56 191 GLU A N 1
ATOM 1362 C CA . GLU A 1 191 ? -4.136 4.619 16.335 1.00 94.56 191 GLU A CA 1
ATOM 1363 C C . GLU A 1 191 ? -4.500 3.417 15.466 1.00 94.56 191 GLU A C 1
ATOM 1365 O O . GLU A 1 191 ? -4.443 2.264 15.912 1.00 94.56 191 GLU A O 1
ATOM 1370 N N . MET A 1 192 ? -4.795 3.685 14.197 1.00 94.62 192 MET A N 1
ATOM 1371 C CA . MET A 1 192 ? -4.863 2.674 13.151 1.00 94.62 192 MET A CA 1
ATOM 1372 C C . MET A 1 192 ? -3.671 2.841 12.217 1.00 94.62 192 MET A C 1
ATOM 1374 O O . MET A 1 192 ? -3.308 3.945 11.815 1.00 94.62 192 MET A O 1
ATOM 1378 N N . MET A 1 193 ? -3.032 1.727 11.897 1.00 95.25 193 MET A N 1
ATOM 1379 C CA . MET A 1 193 ? -1.932 1.676 10.950 1.00 95.25 193 MET A CA 1
ATOM 1380 C C . MET A 1 193 ? -2.480 1.394 9.555 1.00 95.25 193 MET A C 1
ATOM 1382 O O . MET A 1 193 ? -3.338 0.530 9.384 1.00 95.25 193 MET A O 1
ATOM 1386 N N . VAL A 1 194 ? -1.958 2.118 8.571 1.00 94.19 194 VAL A N 1
ATOM 1387 C CA . VAL A 1 194 ? -2.249 1.921 7.154 1.00 94.19 194 VAL A CA 1
ATOM 1388 C C . VAL A 1 194 ? -1.096 1.132 6.543 1.00 94.19 194 VAL A C 1
ATOM 1390 O O . VAL A 1 194 ? 0.058 1.569 6.599 1.00 94.19 194 VAL A O 1
ATOM 1393 N N . GLU A 1 195 ? -1.393 -0.035 5.979 1.00 94.25 195 GLU A N 1
ATOM 1394 C CA . GLU A 1 195 ? -0.396 -0.922 5.376 1.00 94.25 195 GLU A CA 1
ATOM 1395 C C . GLU A 1 195 ? -0.834 -1.429 3.997 1.00 94.25 195 GLU A C 1
ATOM 1397 O O . GLU A 1 195 ? -2.001 -1.760 3.795 1.00 94.25 195 GLU A O 1
ATOM 1402 N N . VAL A 1 196 ? 0.103 -1.542 3.049 1.00 93.38 196 VAL A N 1
ATOM 1403 C CA . VAL A 1 196 ? -0.098 -2.391 1.862 1.00 93.38 196 VAL A CA 1
ATOM 1404 C C . VAL A 1 196 ? 0.363 -3.786 2.223 1.00 93.38 196 VAL A C 1
ATOM 1406 O O . VAL A 1 196 ? 1.494 -3.967 2.668 1.00 93.38 196 VAL A O 1
ATOM 1409 N N . ARG A 1 197 ? -0.487 -4.781 2.018 1.00 92.38 197 ARG A N 1
ATOM 1410 C CA . ARG A 1 197 ? -0.205 -6.177 2.333 1.00 92.38 197 ARG A CA 1
ATOM 1411 C C . ARG A 1 197 ? -0.214 -7.023 1.071 1.00 92.38 197 ARG A C 1
ATOM 1413 O O . ARG A 1 197 ? -1.052 -6.835 0.197 1.00 92.38 197 ARG A O 1
ATOM 1420 N N . TRP A 1 198 ? 0.708 -7.972 1.027 1.00 90.06 198 TRP A N 1
ATOM 1421 C CA . TRP A 1 198 ? 0.779 -9.068 0.062 1.00 90.06 198 TRP A CA 1
ATOM 1422 C C . TRP A 1 198 ? 1.058 -10.360 0.846 1.00 90.06 198 TRP A C 1
ATOM 1424 O O . TRP A 1 198 ? 1.227 -10.305 2.075 1.00 90.06 198 TRP A O 1
ATOM 1434 N N . PRO A 1 199 ? 1.053 -11.549 0.223 1.00 85.62 199 PRO A N 1
ATOM 1435 C CA . PRO A 1 199 ? 1.255 -12.794 0.951 1.00 85.62 199 PRO A CA 1
ATOM 1436 C C . PRO A 1 199 ? 2.460 -12.733 1.907 1.00 85.62 199 PRO A C 1
ATOM 1438 O O . PRO A 1 199 ? 3.597 -12.469 1.523 1.00 85.62 199 PRO A O 1
ATOM 1441 N N . ARG A 1 200 ? 2.179 -12.956 3.201 1.00 81.31 200 ARG A N 1
ATOM 1442 C CA . ARG A 1 200 ? 3.160 -13.057 4.303 1.00 81.31 200 ARG A CA 1
ATOM 1443 C C . ARG A 1 200 ? 3.982 -11.791 4.604 1.00 81.31 200 ARG A C 1
ATOM 1445 O O . ARG A 1 200 ? 4.930 -11.873 5.388 1.00 81.31 200 ARG A O 1
ATOM 1452 N N . ARG A 1 201 ? 3.646 -10.631 4.033 1.00 86.69 201 ARG A N 1
ATOM 1453 C CA . ARG A 1 201 ? 4.404 -9.377 4.194 1.00 86.69 201 ARG A CA 1
ATOM 1454 C C . ARG A 1 201 ? 3.495 -8.149 4.137 1.00 86.69 201 ARG A C 1
ATOM 1456 O O . ARG A 1 201 ? 2.417 -8.193 3.559 1.00 86.69 201 ARG A O 1
ATOM 1463 N N . ALA A 1 202 ? 3.958 -7.049 4.721 1.00 88.88 202 ALA A N 1
ATOM 1464 C CA . ALA A 1 202 ? 3.285 -5.761 4.653 1.00 88.88 202 ALA A CA 1
ATOM 1465 C C . ALA A 1 202 ? 4.307 -4.618 4.601 1.00 88.88 202 ALA A C 1
ATOM 1467 O O . ALA A 1 202 ? 5.395 -4.730 5.173 1.00 88.88 202 ALA A O 1
ATOM 1468 N N . ALA A 1 203 ? 3.942 -3.526 3.935 1.00 88.38 203 ALA A N 1
ATOM 1469 C CA . ALA A 1 203 ? 4.640 -2.250 3.962 1.00 88.38 203 ALA A CA 1
ATOM 1470 C C . ALA A 1 203 ? 3.813 -1.231 4.744 1.00 88.38 203 ALA A C 1
ATOM 1472 O O . ALA A 1 203 ? 2.654 -0.976 4.419 1.00 88.38 203 ALA A O 1
ATOM 1473 N N . TYR A 1 204 ? 4.437 -0.626 5.751 1.00 89.62 204 TYR A N 1
ATOM 1474 C CA . TYR A 1 204 ? 3.859 0.471 6.515 1.00 89.62 204 TYR A CA 1
ATOM 1475 C C . TYR A 1 204 ? 3.832 1.752 5.681 1.00 89.62 204 TYR A C 1
ATOM 1477 O O . TYR A 1 204 ? 4.885 2.200 5.219 1.00 89.62 204 TYR A O 1
ATOM 1485 N N . ILE A 1 205 ? 2.647 2.345 5.539 1.00 88.25 205 ILE A N 1
ATOM 1486 C CA . ILE A 1 205 ? 2.434 3.612 4.831 1.00 88.25 205 ILE A CA 1
ATOM 1487 C C . ILE A 1 205 ? 2.336 4.764 5.830 1.00 88.25 205 ILE A C 1
ATOM 1489 O O . ILE A 1 205 ? 2.971 5.799 5.651 1.00 88.25 205 ILE A O 1
ATOM 1493 N N . GLY A 1 206 ? 1.540 4.590 6.887 1.00 89.69 206 GLY A N 1
ATOM 1494 C CA . GLY A 1 206 ? 1.219 5.678 7.803 1.00 89.69 206 GLY A CA 1
ATOM 1495 C C . GLY A 1 206 ? 0.346 5.263 8.982 1.00 89.69 206 GLY A C 1
ATOM 1496 O O . GLY A 1 206 ? 0.006 4.091 9.159 1.00 89.69 206 GLY A O 1
ATOM 1497 N N . ILE A 1 207 ? -0.019 6.254 9.793 1.00 92.12 207 ILE A N 1
ATOM 1498 C CA . ILE A 1 207 ? -0.953 6.126 10.913 1.00 92.12 207 ILE A CA 1
ATOM 1499 C C . ILE A 1 207 ? -2.071 7.138 10.709 1.00 92.12 207 ILE A C 1
ATOM 1501 O O . ILE A 1 207 ? -1.811 8.288 10.363 1.00 92.12 207 ILE A O 1
ATOM 1505 N N . VAL A 1 208 ? -3.294 6.709 10.986 1.00 92.31 208 VAL A N 1
ATOM 1506 C CA . VAL A 1 208 ? -4.415 7.602 11.270 1.00 92.31 208 VAL A CA 1
ATOM 1507 C C . VAL A 1 208 ? -4.719 7.500 12.760 1.00 92.31 208 VAL A C 1
ATOM 1509 O O . VAL A 1 208 ? -4.710 6.401 13.324 1.00 92.31 208 VAL A O 1
ATOM 1512 N N . SER A 1 209 ? -4.940 8.634 13.418 1.00 92.25 209 SER A N 1
ATOM 1513 C CA . SER A 1 209 ? -5.298 8.666 14.833 1.00 92.25 209 SER A CA 1
ATOM 1514 C C . SER A 1 209 ? -6.599 9.419 15.064 1.00 92.25 209 SER A C 1
ATOM 1516 O O . SER A 1 209 ? -6.970 10.307 14.297 1.00 92.25 209 SER A O 1
ATOM 1518 N N . ALA A 1 210 ? -7.305 9.040 16.125 1.00 92.94 210 ALA A N 1
ATOM 1519 C CA . ALA A 1 210 ? -8.506 9.726 16.570 1.00 92.94 210 ALA A CA 1
ATOM 1520 C C . ALA A 1 210 ? -8.489 9.907 18.083 1.00 92.94 210 ALA A C 1
ATOM 1522 O O . ALA A 1 210 ? -8.210 8.972 18.843 1.00 92.94 210 ALA A O 1
ATOM 1523 N N . LYS A 1 211 ? -8.835 11.120 18.518 1.00 92.12 211 LYS A N 1
ATOM 1524 C CA . LYS A 1 211 ? -8.985 11.432 19.937 1.00 92.12 211 LYS A CA 1
ATOM 1525 C C . LYS A 1 211 ? -10.119 10.617 20.538 1.00 92.12 211 LYS A C 1
ATOM 1527 O O . LYS A 1 211 ? -11.181 10.459 19.939 1.00 92.12 211 LYS A O 1
ATOM 1532 N N . ARG A 1 212 ? -9.884 10.130 21.750 1.00 89.00 212 ARG A N 1
ATOM 1533 C CA . ARG A 1 212 ? -10.889 9.425 22.534 1.00 89.00 212 ARG A CA 1
ATOM 1534 C C . ARG A 1 212 ? -11.817 10.419 23.229 1.00 89.00 212 ARG A C 1
ATOM 1536 O O . ARG A 1 212 ? -11.361 11.333 23.911 1.00 89.00 212 ARG A O 1
ATOM 1543 N N . THR A 1 213 ? -13.114 10.196 23.078 1.00 89.12 213 THR A N 1
ATOM 1544 C CA . THR A 1 213 ? -14.204 10.815 23.833 1.00 89.12 213 THR A CA 1
ATOM 1545 C C . THR A 1 213 ? -14.759 9.815 24.859 1.00 89.12 213 THR A C 1
ATOM 1547 O O . THR A 1 213 ? -14.231 8.708 25.016 1.00 89.12 213 THR A O 1
ATOM 1550 N N . ALA A 1 214 ? -15.821 10.194 25.577 1.00 86.94 214 ALA A N 1
ATOM 1551 C CA . ALA A 1 214 ? -16.504 9.303 26.518 1.00 86.94 214 ALA A CA 1
ATOM 1552 C C . ALA A 1 214 ? -17.018 8.013 25.845 1.00 86.94 214 ALA A C 1
ATOM 1554 O O . ALA A 1 214 ? -16.934 6.941 26.443 1.00 86.94 214 ALA A O 1
ATOM 1555 N N . ASP A 1 215 ? -17.459 8.105 24.587 1.00 86.88 215 ASP A N 1
ATOM 1556 C CA . ASP A 1 215 ? -18.069 6.997 23.838 1.00 86.88 215 ASP A CA 1
ATOM 1557 C C . ASP A 1 215 ? -17.041 6.113 23.104 1.00 86.88 215 ASP A C 1
ATOM 1559 O O . ASP A 1 215 ? -17.361 5.020 22.629 1.00 86.88 215 ASP A O 1
ATOM 1563 N N . GLY A 1 216 ? -15.787 6.566 23.013 1.00 91.75 216 GLY A N 1
ATOM 1564 C CA . GLY A 1 216 ? -14.715 5.912 22.262 1.00 91.75 216 GLY A CA 1
ATOM 1565 C C . GLY A 1 216 ? -13.988 6.885 21.337 1.00 91.75 216 GLY A C 1
ATOM 1566 O O . GLY A 1 216 ? -14.014 8.090 21.544 1.00 91.75 216 GLY A O 1
ATOM 1567 N N . ALA A 1 217 ? -13.298 6.378 20.325 1.00 94.12 217 ALA A N 1
ATOM 1568 C CA . ALA A 1 217 ? -12.619 7.174 19.309 1.00 94.12 217 ALA A CA 1
ATOM 1569 C C . ALA A 1 217 ? -13.219 6.864 17.935 1.00 94.12 217 ALA A C 1
ATOM 1571 O O . ALA A 1 217 ? -13.259 5.701 17.535 1.00 94.12 217 ALA A O 1
ATOM 1572 N N . VAL A 1 218 ? -13.683 7.889 17.218 1.00 94.75 218 VAL A N 1
ATOM 1573 C CA . VAL A 1 218 ? -14.204 7.740 15.851 1.00 94.75 218 VAL A CA 1
ATOM 1574 C C . VAL A 1 218 ? -13.076 7.998 14.862 1.00 94.75 218 VAL A C 1
ATOM 1576 O O . VAL A 1 218 ? -12.568 9.114 14.774 1.00 94.75 218 VAL A O 1
ATOM 1579 N N . VAL A 1 219 ? -12.672 6.961 14.133 1.00 92.50 219 VAL A N 1
ATOM 1580 C CA . VAL A 1 219 ? -11.641 7.045 13.095 1.00 92.50 219 VAL A CA 1
ATOM 1581 C C . VAL A 1 219 ? -12.308 7.138 11.728 1.00 92.50 219 VAL A C 1
ATOM 1583 O O . VAL A 1 219 ? -13.151 6.306 11.387 1.00 92.50 219 VAL A O 1
ATOM 1586 N N . ASN A 1 220 ? -11.891 8.127 10.938 1.00 91.12 220 ASN A N 1
ATOM 1587 C CA . ASN A 1 220 ? -12.296 8.269 9.545 1.00 91.12 220 ASN A CA 1
ATOM 1588 C C . ASN A 1 220 ? -11.406 7.405 8.649 1.00 91.12 220 ASN A C 1
ATOM 1590 O O . ASN A 1 220 ? -10.181 7.540 8.663 1.00 91.12 220 ASN A O 1
ATOM 1594 N N . VAL A 1 221 ? -12.021 6.520 7.867 1.00 89.69 221 VAL A N 1
ATOM 1595 C CA . VAL A 1 221 ? -11.327 5.607 6.954 1.00 89.69 221 VAL A CA 1
ATOM 1596 C C . VAL A 1 221 ? -12.075 5.585 5.630 1.00 89.69 221 VAL A C 1
ATOM 1598 O O . VAL A 1 221 ? -13.203 5.103 5.581 1.00 89.69 221 VAL A O 1
ATOM 1601 N N . LEU A 1 222 ? -11.434 6.082 4.564 1.00 89.19 222 LEU A N 1
ATOM 1602 C CA . LEU A 1 222 ? -11.966 6.062 3.193 1.00 89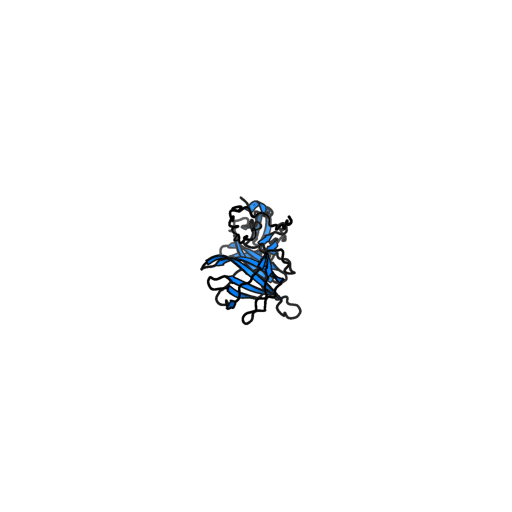.19 222 LEU A CA 1
ATOM 1603 C C . LEU A 1 222 ? -13.417 6.572 3.129 1.00 89.19 222 LEU A C 1
ATOM 1605 O O . LEU A 1 222 ? -14.315 5.832 2.751 1.00 89.19 222 LEU A O 1
ATOM 1609 N N . GLY A 1 223 ? -13.678 7.782 3.630 1.00 86.88 223 GLY A N 1
ATOM 1610 C CA . GLY A 1 223 ? -15.028 8.372 3.664 1.00 86.88 223 GLY A CA 1
ATOM 1611 C C . GLY A 1 223 ? -16.043 7.718 4.625 1.00 86.88 223 GLY A C 1
ATOM 1612 O O . GLY A 1 223 ? -17.161 8.230 4.759 1.00 86.88 223 GLY A O 1
ATOM 1613 N N . GLY A 1 224 ? -15.671 6.620 5.292 1.00 90.12 224 GLY A N 1
ATOM 1614 C CA . GLY A 1 224 ? -16.438 5.946 6.339 1.00 90.12 224 GLY A CA 1
ATOM 1615 C C . GLY A 1 224 ? -15.958 6.285 7.749 1.00 90.12 224 GLY A C 1
ATOM 1616 O O . GLY A 1 224 ? -14.914 6.908 7.944 1.00 90.12 224 GLY A O 1
ATOM 1617 N N . GLU A 1 225 ? -16.716 5.821 8.740 1.00 93.06 225 GLU A N 1
ATOM 1618 C CA . GLU A 1 225 ? -16.504 6.105 10.159 1.00 93.06 225 GLU A CA 1
ATOM 1619 C C . GLU A 1 225 ? -16.565 4.822 10.984 1.00 93.06 225 GLU A C 1
ATOM 1621 O O . GLU A 1 225 ? -17.515 4.032 10.895 1.00 93.06 225 GLU A O 1
ATOM 1626 N N . ILE A 1 226 ? -15.554 4.634 11.828 1.00 93.19 226 ILE A N 1
ATOM 1627 C CA . ILE A 1 226 ? -15.412 3.461 12.686 1.00 93.19 226 ILE A CA 1
ATOM 1628 C C . ILE A 1 226 ? -15.263 3.936 14.122 1.00 93.19 226 ILE A C 1
ATOM 1630 O O . ILE A 1 226 ? -14.327 4.666 14.443 1.00 93.19 226 ILE A O 1
ATOM 1634 N N . LEU A 1 227 ? -16.160 3.489 14.998 1.00 94.69 227 LEU A N 1
ATOM 1635 C CA . LEU A 1 227 ? -16.031 3.710 16.429 1.00 94.69 227 LEU A CA 1
ATOM 1636 C C . LEU A 1 227 ? -15.171 2.606 17.043 1.00 94.69 227 LEU A C 1
ATOM 1638 O O . LEU A 1 227 ? -15.482 1.419 16.922 1.00 94.69 227 LEU A O 1
ATOM 1642 N N . LEU A 1 228 ? -14.119 3.022 17.739 1.00 95.12 228 LEU A N 1
ATOM 1643 C CA . LEU A 1 228 ? -13.249 2.179 18.543 1.00 95.12 228 LEU A CA 1
ATOM 1644 C C . LEU A 1 228 ? -13.497 2.464 20.021 1.00 95.12 228 LEU A C 1
ATOM 1646 O O . LEU A 1 228 ? -13.371 3.603 20.467 1.00 95.12 228 LEU A O 1
ATOM 1650 N N . THR A 1 229 ? -13.787 1.435 20.806 1.00 95.75 229 THR A N 1
ATOM 1651 C CA . THR A 1 229 ? -13.944 1.542 22.261 1.00 95.75 229 THR A CA 1
ATOM 1652 C C . THR A 1 229 ? -12.905 0.648 22.929 1.00 95.75 229 THR A C 1
ATOM 1654 O O . THR A 1 229 ? -12.799 -0.521 22.566 1.00 95.75 229 THR A O 1
ATOM 1657 N N . PRO A 1 230 ? -12.109 1.142 23.889 1.00 93.75 230 PRO A N 1
ATOM 1658 C CA . PRO A 1 230 ? -11.100 0.312 24.531 1.00 93.75 230 PRO A CA 1
ATOM 1659 C C . PRO A 1 230 ? -11.754 -0.810 25.326 1.00 93.75 230 PRO A C 1
ATOM 1661 O O . PRO A 1 230 ? -12.740 -0.608 26.036 1.00 93.75 230 PRO A O 1
ATOM 1664 N N . THR A 1 231 ? -11.169 -1.993 25.225 1.00 94.38 231 THR A N 1
ATOM 1665 C CA . THR A 1 231 ? -11.511 -3.136 26.069 1.00 94.38 231 THR A CA 1
ATOM 1666 C C . THR A 1 231 ? -10.923 -2.968 27.478 1.00 94.38 231 THR A C 1
ATOM 1668 O O . THR A 1 231 ? -9.980 -2.192 27.662 1.00 94.38 231 THR A O 1
ATOM 1671 N N . PRO A 1 232 ? -11.425 -3.703 28.492 1.00 92.38 232 PRO A N 1
ATOM 1672 C CA . PRO A 1 232 ? -10.913 -3.618 29.866 1.00 92.38 232 PRO A CA 1
ATOM 1673 C C . PRO A 1 232 ? -9.413 -3.923 30.010 1.00 92.38 232 PRO A C 1
ATOM 1675 O O . PRO A 1 232 ? -8.779 -3.442 30.943 1.00 92.38 232 PRO A O 1
ATOM 1678 N N . ASP A 1 233 ? -8.835 -4.695 29.084 1.00 90.44 233 ASP A N 1
ATOM 1679 C CA . ASP A 1 233 ? -7.399 -5.005 29.048 1.00 90.44 233 ASP A CA 1
ATOM 1680 C C . ASP A 1 233 ? -6.519 -3.819 28.594 1.00 90.44 233 ASP A C 1
ATOM 1682 O O . ASP A 1 233 ? -5.293 -3.889 28.694 1.00 90.44 233 ASP A O 1
ATOM 1686 N N . GLY A 1 234 ? -7.126 -2.749 28.062 1.00 86.69 234 GLY A N 1
ATOM 1687 C CA . GLY A 1 234 ? -6.453 -1.571 27.511 1.00 86.69 234 GLY A CA 1
ATOM 1688 C C . GLY A 1 234 ? -5.582 -1.831 26.27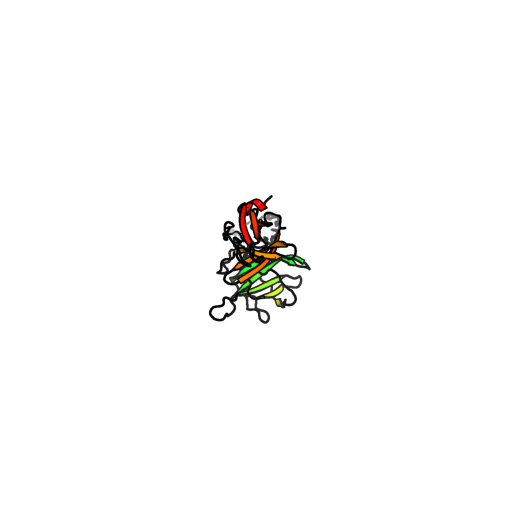5 1.00 86.69 234 GLY A C 1
ATOM 1689 O O . GLY A 1 234 ? -4.872 -0.928 25.830 1.00 86.69 234 GLY A O 1
ATOM 1690 N N . ARG A 1 235 ? -5.593 -3.048 25.720 1.00 91.19 235 ARG A N 1
ATOM 1691 C CA . ARG A 1 235 ? -4.711 -3.478 24.619 1.00 91.19 235 ARG A CA 1
ATOM 1692 C C . ARG A 1 235 ? -5.449 -3.709 23.315 1.00 91.19 235 ARG A C 1
ATOM 1694 O O . ARG A 1 235 ? -4.813 -3.640 22.265 1.00 91.19 235 ARG A O 1
ATOM 1701 N N . SER A 1 236 ? -6.746 -3.961 23.396 1.00 94.62 236 SER A N 1
ATOM 1702 C CA . SER A 1 236 ? -7.608 -4.227 22.252 1.00 94.62 236 SER A CA 1
ATOM 1703 C C . SER A 1 236 ? -8.647 -3.108 22.102 1.00 94.62 236 SER A C 1
ATOM 1705 O O . SER A 1 236 ? -8.732 -2.174 22.915 1.00 94.62 236 SER A O 1
ATOM 1707 N N . ALA A 1 237 ? -9.415 -3.161 21.022 1.00 94.88 237 ALA A N 1
ATOM 1708 C CA . ALA A 1 237 ? -10.550 -2.275 20.817 1.00 94.88 237 ALA A CA 1
ATOM 1709 C C . ALA A 1 237 ? -11.779 -3.091 20.425 1.00 94.88 237 ALA A C 1
ATOM 1711 O O . ALA A 1 237 ? -11.709 -3.944 19.549 1.00 94.88 237 ALA A O 1
ATOM 1712 N N . SER A 1 238 ? -12.918 -2.808 21.041 1.00 95.56 238 SER A N 1
ATOM 1713 C CA . SER A 1 238 ? -14.212 -3.147 20.462 1.00 95.56 238 SER A CA 1
ATOM 1714 C C . SER A 1 238 ? -14.472 -2.209 19.286 1.00 95.56 238 SER A C 1
ATOM 1716 O O . SER A 1 238 ? -14.261 -1.001 19.397 1.00 95.56 238 SER A O 1
ATOM 1718 N N . ILE A 1 239 ? -14.925 -2.758 18.167 1.00 94.50 239 ILE A N 1
ATOM 1719 C CA . ILE A 1 239 ? -15.186 -2.029 16.926 1.00 94.50 239 ILE A CA 1
ATOM 1720 C C . ILE A 1 239 ? -16.679 -1.993 16.626 1.00 94.50 239 ILE A C 1
ATOM 1722 O O . ILE A 1 239 ? -17.391 -2.990 16.758 1.00 94.50 239 ILE A O 1
ATOM 1726 N N . ARG A 1 240 ? -17.147 -0.844 16.146 1.00 93.19 240 ARG A N 1
ATOM 1727 C CA . ARG A 1 240 ? -18.481 -0.696 15.571 1.00 93.19 240 ARG A CA 1
ATOM 1728 C C . ARG A 1 240 ? -18.401 0.162 14.320 1.00 93.19 240 ARG A C 1
ATOM 1730 O O . ARG A 1 240 ? -17.868 1.269 14.356 1.00 93.19 240 ARG A O 1
ATOM 1737 N N . LEU A 1 241 ? -18.958 -0.344 13.226 1.00 93.44 241 LEU A N 1
ATOM 1738 C CA . LEU A 1 241 ? -19.124 0.439 12.011 1.00 93.44 241 LEU A CA 1
ATOM 1739 C C . LEU A 1 241 ? -20.210 1.494 12.245 1.00 93.44 241 LEU A C 1
ATOM 1741 O O . LEU A 1 241 ? -21.327 1.151 12.635 1.00 93.44 241 LEU A O 1
ATOM 1745 N N . VAL A 1 242 ? -19.867 2.767 12.053 1.00 93.38 242 VAL A N 1
ATOM 1746 C CA . VAL A 1 242 ? -20.813 3.890 12.137 1.00 93.38 242 VAL A CA 1
ATOM 1747 C C . VAL A 1 242 ? -21.295 4.242 10.736 1.00 93.38 242 VAL A C 1
ATOM 1749 O O . VAL A 1 242 ? -22.498 4.277 10.491 1.00 93.38 242 VAL A O 1
ATOM 1752 N N . LYS A 1 243 ? -20.349 4.409 9.806 1.00 92.62 243 LYS A N 1
ATOM 1753 C CA . LYS A 1 243 ? -20.602 4.657 8.386 1.00 92.62 243 LYS A CA 1
ATOM 1754 C C . LYS A 1 243 ? -19.699 3.749 7.544 1.00 92.62 243 LYS A C 1
ATOM 1756 O O . LYS A 1 243 ? -18.493 3.728 7.803 1.00 92.62 243 LYS A O 1
ATOM 1761 N N . PRO A 1 244 ? -20.236 3.001 6.562 1.00 91.38 244 PRO A N 1
ATOM 1762 C CA . PRO A 1 244 ? -19.418 2.151 5.702 1.00 91.38 244 PRO A CA 1
ATOM 1763 C C . PRO A 1 244 ? -18.360 2.970 4.941 1.00 91.38 244 PRO A C 1
ATOM 1765 O O . PRO A 1 244 ? -18.656 4.097 4.533 1.00 91.38 244 PRO A O 1
ATOM 1768 N N . PRO A 1 245 ? -17.137 2.436 4.756 1.00 89.75 245 PRO A N 1
ATOM 1769 C CA . PRO A 1 245 ? -16.135 3.058 3.895 1.00 89.75 245 PRO A CA 1
ATOM 1770 C C . PRO A 1 245 ? -16.639 3.131 2.447 1.00 89.75 245 PRO A C 1
ATOM 1772 O O . PRO A 1 245 ? -17.223 2.174 1.946 1.00 89.75 245 PRO A O 1
ATOM 1775 N N . ASN A 1 246 ? -16.405 4.267 1.792 1.00 85.31 246 ASN A N 1
ATOM 1776 C CA . ASN A 1 246 ? -16.745 4.537 0.399 1.00 85.31 246 ASN A CA 1
ATOM 1777 C C . ASN A 1 246 ? -15.651 5.413 -0.243 1.00 85.31 246 ASN A C 1
ATOM 1779 O O . ASN A 1 246 ? -15.403 6.536 0.202 1.00 85.31 246 ASN A O 1
ATOM 1783 N N . LEU A 1 247 ? -15.027 4.910 -1.311 1.00 80.12 247 LEU A N 1
ATOM 1784 C CA . LEU A 1 247 ? -13.970 5.612 -2.046 1.00 80.12 247 LEU A CA 1
ATOM 1785 C C . LEU A 1 247 ? -14.475 6.863 -2.781 1.00 80.12 247 LEU A C 1
ATOM 1787 O O . LEU A 1 247 ? -13.720 7.820 -2.931 1.00 80.12 247 LEU A O 1
ATOM 1791 N N . GLU A 1 248 ? -15.746 6.892 -3.183 1.00 73.00 248 GLU A N 1
ATOM 1792 C CA . GLU A 1 248 ? -16.341 8.012 -3.926 1.00 73.00 248 GLU A CA 1
ATOM 1793 C C . GLU A 1 248 ? -16.512 9.264 -3.055 1.00 73.00 248 GLU A C 1
ATOM 1795 O O . GLU A 1 248 ? -16.389 10.388 -3.531 1.00 73.00 248 GLU A O 1
ATOM 1800 N N . ALA A 1 249 ? -16.717 9.083 -1.747 1.00 58.19 249 ALA A N 1
ATOM 1801 C CA . ALA A 1 249 ? -16.940 10.171 -0.792 1.00 58.19 249 ALA A CA 1
ATOM 1802 C C . ALA A 1 249 ? -15.669 10.985 -0.456 1.00 58.19 249 ALA A C 1
ATOM 1804 O O . ALA A 1 249 ? -15.696 11.824 0.439 1.00 58.19 249 ALA A O 1
ATOM 1805 N N . GLN A 1 250 ? -14.540 10.709 -1.116 1.00 52.19 250 GLN A N 1
ATOM 1806 C CA . GLN A 1 250 ? -13.269 11.436 -0.974 1.00 52.19 250 GLN A CA 1
ATOM 1807 C C . GLN A 1 250 ? -13.031 12.431 -2.134 1.00 52.19 250 GLN A C 1
ATOM 1809 O O . GLN A 1 250 ? -11.941 12.990 -2.231 1.00 52.19 250 GLN A O 1
ATOM 1814 N N . ALA A 1 251 ? -14.002 12.595 -3.044 1.00 42.88 251 ALA A N 1
ATOM 1815 C CA . ALA A 1 251 ? -13.890 13.380 -4.278 1.00 42.88 251 ALA A CA 1
ATOM 1816 C C . ALA A 1 251 ? -14.435 14.824 -4.192 1.00 42.88 251 ALA A C 1
ATOM 1818 O O . ALA A 1 251 ? -14.441 15.517 -5.210 1.00 42.88 251 ALA A O 1
ATOM 1819 N N . GLU A 1 252 ? -14.882 15.258 -3.012 1.00 32.75 252 GLU A N 1
ATOM 1820 C CA . GLU A 1 252 ? -15.376 16.616 -2.714 1.00 32.75 252 GLU A CA 1
ATOM 1821 C C . GLU A 1 252 ? -14.367 17.400 -1.865 1.00 32.75 252 GLU A C 1
ATOM 1823 O O . GLU A 1 252 ? -14.231 18.622 -2.105 1.00 32.75 252 GLU A O 1
#

Radius of gyration: 27.29 Å; chains: 1; bounding box: 48×48×126 Å

Secondary structure (DSSP, 8-state):
-----------------------------------TTSPTTEEESS--EE---EEE-TT-EEEEEEEEESEEEEESS-BPPPTTSPPB-TT-EEEEEEEE-SSSSEEEEEEEEEE----TT---EEEEEEEEETTEEEEEEEES-SS-----GGG-EEE----EEES----SS-EEEEEEEEEE-TTS-EEEEEEEEETTEEEEEEEEEE-EETTEEEEEETTEEEEEEE-TTSSSEEEEEEE---SGGG--

pLDDT: mean 78.89, std 19.67, range [30.88, 97.25]

Foldseek 3Di:
DDDDDDDDDDDDDPDDDPPPPPPPDDPPDPPQDDQQQHDFQKDFPDDKDQDDAFKAFAPDFRIKTWIDGRWKFWFQAWWPDDDPDHIRHGRAIKGWGFDQDPVDGTDTWIKGWDFDPDDPPDGKIKIWIWDADPVAIWTDIHTRDPDDQDDDCVRTDGTHGGDGDTDDDDPPWIKMWTFGFHAQDPQRKTKTWTWIDTPPDIDTNDIWIFDADPQAGWTDGQNFTKGWDADPVRRMTTIDGPGDHDSVNSVD

Sequence (252 aa):
MRTIVALGFALALVGQASAQEASADATETPAAVSTQGLPNGLVATGEPAFVATGQVGKGEPIVRVPVRHAYTGHVTKTVPGVLFSKTIVAGAPAFGMPMVSSKGGPQVVWCAPVATDSRPGKEAWSTNCFVEIPTGATQMVMSGGLYPTMLSTGQALFAAPLEVTPGPADFGVPLSLNYVFRKWNAAGEAEMMVEVRWPRRAAYIGIVSAKRTADGAVVNVLGGEILLTPTPDGRSASIRLVKPPNLEAQAE